Protein AF-A0A7J7E3I7-F1 (afdb_monomer)

Nearest PDB structures (foldseek):
  8rhn-assembly1_B  TM=9.617E-01  e=8.251E-15  Homo sapiens
  6jx6-assembly1_A  TM=5.367E-01  e=4.150E+00  Homo sapiens
  7nsu-assembly1_D  TM=5.119E-01  e=4.150E+00  Escherichia coli
  1few-assembly1_A  TM=3.108E-01  e=1.031E+00  Homo sapiens
  4tx5-assembly1_A  TM=3.651E-01  e=3.534E+00  Homo sapiens

pLDDT: mean 72.62, std 24.1, range [25.98, 95.38]

Radius of gyration: 25.55 Å; Cα contacts (8 Å, |Δi|>4): 97; chains: 1; bounding box: 54×27×80 Å

Foldseek 3Di:
DVVLVLQLVQLPDDDDPDDPLVVVLVVLLNVLSVLLVVLVVQLVVLVVVVVVLLVLLVVLVVVLVVLVPDPLVVPPVSVVPPCCSVVVVVVSVVVLVVSVVVNVVSLVSLVVSLVSLVVSLVVSVVSCVVCVVVCDPVQQCDQDPRGGGVVVSNVVSVVSNVVSVVVSVVVVVVCVVSRDDPVVVPPDPPPPDPPPPDDDPDPPPPDDDDPPDPPPDD

Structure (mmCIF, N/CA/C/O backbone):
data_AF-A0A7J7E3I7-F1
#
_entry.id   AF-A0A7J7E3I7-F1
#
loop_
_atom_site.group_PDB
_atom_site.id
_atom_site.type_symbol
_atom_site.label_atom_id
_atom_site.label_alt_id
_atom_site.label_comp_id
_atom_site.label_asym_id
_atom_site.label_entity_id
_atom_site.label_seq_id
_atom_site.pdbx_PDB_ins_code
_atom_site.Cartn_x
_atom_site.Cartn_y
_atom_site.Cartn_z
_atom_site.occupancy
_atom_site.B_iso_or_equiv
_atom_site.auth_seq_id
_atom_site.auth_comp_id
_atom_site.auth_asym_id
_atom_site.auth_atom_id
_atom_site.pdbx_PDB_model_num
ATOM 1 N N . MET A 1 1 ? 0.326 13.924 11.734 1.00 37.50 1 MET A N 1
ATOM 2 C CA . MET A 1 1 ? 1.233 12.909 12.324 1.00 37.50 1 MET A CA 1
ATOM 3 C C . MET A 1 1 ? 1.495 13.089 13.822 1.00 37.50 1 MET A C 1
ATOM 5 O O . MET A 1 1 ? 1.882 12.116 14.441 1.00 37.50 1 MET A O 1
ATOM 9 N N . LEU A 1 2 ? 1.217 14.247 14.442 1.00 33.34 2 LEU A N 1
ATOM 10 C CA . LEU A 1 2 ? 1.357 14.425 15.903 1.00 33.34 2 LEU A CA 1
ATOM 11 C C . LEU A 1 2 ? 0.272 13.720 16.752 1.00 33.34 2 LEU A C 1
ATOM 13 O O . LEU A 1 2 ? 0.423 13.624 17.963 1.00 33.34 2 LEU A O 1
ATOM 17 N N . LEU A 1 3 ? -0.801 13.211 16.132 1.00 42.06 3 LEU A N 1
ATOM 18 C CA . LEU A 1 3 ? -1.901 12.525 16.829 1.00 42.06 3 LEU A CA 1
ATOM 19 C C . LEU A 1 3 ? -1.636 11.031 17.094 1.00 42.06 3 LEU A C 1
ATOM 21 O O . LEU A 1 3 ? -2.269 10.461 17.972 1.00 42.06 3 LEU A O 1
ATOM 25 N N . PHE A 1 4 ? -0.692 10.405 16.381 1.00 45.19 4 PHE A N 1
ATOM 26 C CA . PHE A 1 4 ? -0.381 8.975 16.540 1.00 45.19 4 PHE A CA 1
ATOM 27 C C . PHE A 1 4 ? 0.417 8.700 17.825 1.00 45.19 4 PHE A C 1
ATOM 29 O O . PHE A 1 4 ? 0.074 7.819 18.608 1.00 45.19 4 PHE A O 1
ATOM 36 N N . SER A 1 5 ? 1.425 9.527 18.111 1.00 41.06 5 SER A N 1
ATOM 37 C CA . SER A 1 5 ? 2.335 9.310 19.245 1.00 41.06 5 SER A CA 1
ATOM 38 C C . SER A 1 5 ? 1.743 9.687 20.610 1.00 41.06 5 SER A C 1
ATOM 40 O O . SER A 1 5 ? 2.244 9.237 21.639 1.00 41.06 5 SER A O 1
ATOM 42 N N . PHE A 1 6 ? 0.678 10.498 20.647 1.00 42.53 6 PHE A N 1
ATOM 43 C CA . PHE A 1 6 ? 0.068 10.950 21.906 1.00 42.53 6 PHE A CA 1
ATOM 44 C C . PHE A 1 6 ? -0.779 9.865 22.587 1.00 42.53 6 PHE A C 1
ATOM 46 O O . PHE A 1 6 ? -0.967 9.889 23.800 1.00 42.53 6 PHE A O 1
ATOM 53 N N . TRP A 1 7 ? -1.257 8.882 21.825 1.00 49.66 7 TRP A N 1
ATOM 54 C CA . TRP A 1 7 ? -2.117 7.819 22.341 1.00 49.66 7 TRP A CA 1
ATOM 55 C C . TRP A 1 7 ? -1.355 6.662 22.983 1.00 49.66 7 TRP A C 1
ATOM 57 O O . TRP A 1 7 ? -1.795 6.096 23.984 1.00 49.66 7 TRP A O 1
ATOM 67 N N . PHE A 1 8 ? -0.185 6.336 22.434 1.00 41.16 8 PHE A N 1
ATOM 68 C CA . PHE A 1 8 ? 0.569 5.144 22.813 1.00 41.16 8 PHE A CA 1
ATOM 69 C C . PHE A 1 8 ? 1.203 5.237 24.205 1.00 41.16 8 PHE A C 1
ATOM 71 O O . PHE A 1 8 ? 1.258 4.252 24.940 1.00 41.16 8 PHE A O 1
ATOM 78 N N . LEU A 1 9 ? 1.662 6.431 24.593 1.00 40.09 9 LEU A N 1
ATOM 79 C CA . LEU A 1 9 ? 2.302 6.645 25.893 1.00 40.09 9 LEU A CA 1
ATOM 80 C C . LEU A 1 9 ? 1.302 6.743 27.053 1.00 40.09 9 LEU A C 1
ATOM 82 O O . LEU A 1 9 ? 1.704 6.588 28.204 1.00 40.09 9 LEU A O 1
ATOM 86 N N . PHE A 1 10 ? 0.014 6.969 26.779 1.00 41.41 10 PHE A N 1
ATOM 87 C CA . PHE A 1 10 ? -0.951 7.312 27.825 1.00 41.41 10 PHE A CA 1
ATOM 88 C C . PHE A 1 10 ? -1.866 6.149 28.252 1.00 41.41 10 PHE A C 1
ATOM 90 O O . PHE A 1 10 ? -2.280 6.077 29.407 1.00 41.41 10 PHE A O 1
ATOM 97 N N . PHE A 1 11 ? -2.113 5.164 27.384 1.00 41.97 11 PHE A N 1
ATOM 98 C CA . PHE A 1 11 ? -3.028 4.043 27.670 1.00 41.97 11 PHE A CA 1
ATOM 99 C C . PHE A 1 11 ? -2.485 2.998 28.681 1.00 41.97 11 PHE A C 1
ATOM 101 O O . PHE A 1 11 ? -3.121 1.979 28.934 1.00 41.97 11 PHE A O 1
ATOM 108 N N . SER A 1 12 ? -1.300 3.218 29.266 1.00 39.66 12 SER A N 1
ATOM 109 C CA . SER A 1 12 ? -0.600 2.250 30.134 1.00 39.66 12 SER A CA 1
ATOM 110 C C . SER A 1 12 ? -0.997 2.318 31.625 1.00 39.66 12 SER A C 1
ATOM 112 O O . SER A 1 12 ? -0.519 1.521 32.428 1.00 39.66 12 SER A O 1
ATOM 114 N N . GLN A 1 13 ? -1.857 3.259 32.036 1.00 42.84 13 GLN A N 1
ATOM 115 C CA . GLN A 1 13 ? -2.137 3.534 33.458 1.00 42.84 13 GLN A CA 1
ATOM 116 C C . GLN A 1 13 ? -3.636 3.700 33.770 1.00 42.84 13 GLN A C 1
ATOM 118 O O . GLN A 1 13 ? -4.055 4.756 34.240 1.00 42.84 13 GLN A O 1
ATOM 123 N N . GLN A 1 14 ? -4.467 2.670 33.568 1.00 47.75 14 GLN A N 1
ATOM 124 C CA . GLN A 1 14 ? -5.793 2.640 34.206 1.00 47.75 14 GLN A CA 1
ATOM 125 C C . GLN A 1 14 ? -6.049 1.335 34.963 1.00 47.75 14 GLN A C 1
ATOM 127 O O . GLN A 1 14 ? -6.038 0.233 34.418 1.00 47.75 14 GLN A O 1
ATOM 132 N N . LYS A 1 15 ? -6.250 1.504 36.274 1.00 41.72 15 LYS A N 1
ATOM 133 C CA . LYS A 1 15 ? -6.592 0.480 37.258 1.00 41.72 15 LYS A CA 1
ATOM 134 C C . LYS A 1 15 ? -8.119 0.395 37.339 1.00 41.72 15 LYS A C 1
ATOM 136 O O . LYS A 1 15 ? -8.782 1.412 37.511 1.00 41.72 15 LYS A O 1
ATOM 141 N N . MET A 1 16 ? -8.632 -0.820 37.162 1.00 40.44 16 MET A N 1
ATOM 142 C CA . MET A 1 16 ? -10.023 -1.133 36.838 1.00 40.44 16 MET A CA 1
ATOM 143 C C . MET A 1 16 ? -11.027 -0.920 37.979 1.00 40.44 16 MET A C 1
ATOM 145 O O . MET A 1 16 ? -10.905 -1.523 39.044 1.00 40.44 16 MET A O 1
ATOM 149 N N . THR A 1 17 ? -12.101 -0.209 37.655 1.00 45.81 17 THR A N 1
ATOM 150 C CA . THR A 1 17 ? -13.481 -0.520 38.063 1.00 45.81 17 THR A CA 1
ATOM 151 C C . THR A 1 17 ? -14.363 -0.298 36.832 1.00 45.81 17 THR A C 1
ATOM 153 O O . THR A 1 17 ? -15.074 0.699 36.753 1.00 45.81 17 THR A O 1
ATOM 156 N N . GLN A 1 18 ? -14.218 -1.145 35.809 1.00 54.94 18 GLN A N 1
ATOM 157 C CA . GLN A 1 18 ? -14.969 -1.035 34.554 1.00 54.94 18 GLN A CA 1
ATOM 158 C C . GLN A 1 18 ? -15.481 -2.414 34.124 1.00 54.94 18 GLN A C 1
ATOM 160 O O . GLN A 1 18 ? -14.792 -3.417 34.323 1.00 54.94 18 GLN A O 1
ATOM 165 N N . ASP A 1 19 ? -16.693 -2.455 33.571 1.00 66.06 19 ASP A N 1
ATOM 166 C CA . ASP A 1 19 ? -17.401 -3.681 33.213 1.00 66.06 19 ASP A CA 1
ATOM 167 C C . ASP A 1 19 ? -16.608 -4.548 32.219 1.00 66.06 19 ASP A C 1
ATOM 169 O O . ASP A 1 19 ? -16.065 -4.078 31.215 1.00 66.06 19 ASP A O 1
ATOM 173 N N . GLN A 1 20 ? -16.574 -5.855 32.489 1.00 78.19 20 GLN A N 1
ATOM 174 C CA . GLN A 1 20 ? -15.851 -6.880 31.723 1.00 78.19 20 GLN A CA 1
ATO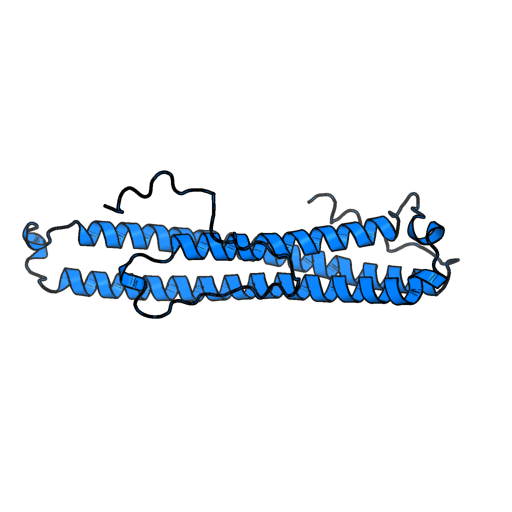M 175 C C . GLN A 1 20 ? -16.074 -6.840 30.184 1.00 78.19 20 GLN A C 1
ATOM 177 O O . GLN A 1 20 ? -15.140 -7.168 29.445 1.00 78.19 20 GLN A O 1
ATOM 182 N N . PRO A 1 21 ? -17.252 -6.438 29.649 1.00 84.00 21 PRO A N 1
ATOM 183 C CA . PRO A 1 21 ? -17.471 -6.266 28.211 1.00 84.00 21 PRO A CA 1
ATOM 184 C C . PRO A 1 21 ? -16.699 -5.094 27.592 1.00 84.00 21 PRO A C 1
ATOM 186 O O . PRO A 1 21 ? -16.143 -5.250 26.505 1.00 84.00 21 PRO A O 1
ATOM 189 N N . LEU A 1 22 ? -16.630 -3.952 28.281 1.00 86.12 22 LEU A N 1
ATOM 190 C CA . LEU A 1 22 ? -15.960 -2.745 27.791 1.00 86.12 22 LEU A CA 1
ATOM 191 C C . LEU A 1 22 ? -14.439 -2.924 27.776 1.00 86.12 22 LEU A C 1
ATOM 193 O O . LEU A 1 22 ? -13.770 -2.532 26.818 1.00 86.12 22 LEU A O 1
ATOM 197 N N . LEU A 1 23 ? -13.908 -3.615 28.789 1.00 87.25 23 LEU A N 1
ATOM 198 C CA . LEU A 1 23 ? -12.490 -3.949 28.874 1.00 87.25 23 LEU A CA 1
ATOM 199 C C . LEU A 1 23 ? -12.007 -4.757 27.661 1.00 87.25 23 LEU A C 1
ATOM 201 O O . LEU A 1 23 ? -10.937 -4.496 27.116 1.00 87.25 23 LEU A O 1
ATOM 205 N N . ALA A 1 24 ? -12.813 -5.716 27.197 1.00 89.88 24 ALA A N 1
ATOM 206 C CA . ALA A 1 24 ? -12.465 -6.542 26.044 1.00 89.88 24 ALA A CA 1
ATOM 207 C C . ALA A 1 24 ? -12.316 -5.711 24.756 1.00 89.88 24 ALA A C 1
ATOM 209 O O . ALA A 1 24 ? -11.417 -5.970 23.952 1.00 89.88 24 ALA A O 1
ATOM 210 N N . VAL A 1 25 ? -13.165 -4.692 24.572 1.00 91.38 25 VAL A N 1
ATOM 211 C CA . VAL A 1 25 ? -13.077 -3.766 23.431 1.00 91.38 25 VAL A CA 1
ATOM 212 C C . VAL A 1 25 ? -11.838 -2.882 23.559 1.00 91.38 25 VAL A C 1
ATOM 214 O O . VAL A 1 25 ? -11.077 -2.755 22.602 1.00 91.38 25 VAL A O 1
ATOM 217 N N . GLN A 1 26 ? -11.578 -2.332 24.746 1.00 90.00 26 GLN A N 1
ATOM 218 C CA . GLN A 1 26 ? -10.383 -1.524 25.011 1.00 90.00 26 GLN A CA 1
ATOM 219 C C . GLN A 1 26 ? -9.086 -2.312 24.784 1.00 90.00 26 GLN A C 1
ATOM 221 O O . GLN A 1 26 ? -8.135 -1.792 24.206 1.00 90.00 26 GLN A O 1
ATOM 226 N N . GLU A 1 27 ? -9.035 -3.584 25.179 1.00 90.94 27 GLU A N 1
ATOM 227 C CA . GLU A 1 27 ? -7.886 -4.448 24.909 1.00 90.94 27 GLU A CA 1
ATOM 228 C C . GLU A 1 27 ? -7.701 -4.735 23.416 1.00 90.94 27 GLU A C 1
ATOM 230 O O . GLU A 1 27 ? -6.562 -4.789 22.940 1.00 90.94 27 GLU A O 1
ATOM 235 N N . ALA A 1 28 ? -8.796 -4.926 22.676 1.00 93.12 28 ALA A N 1
ATOM 236 C CA . ALA A 1 28 ? -8.753 -5.118 21.231 1.00 93.12 28 ALA A CA 1
ATOM 237 C C . ALA A 1 28 ? -8.235 -3.856 20.524 1.00 93.12 28 ALA A C 1
ATOM 239 O O . ALA A 1 28 ? -7.315 -3.942 19.709 1.00 93.12 28 ALA A O 1
ATOM 240 N N . LEU A 1 29 ? -8.747 -2.687 20.913 1.00 91.62 29 LEU A N 1
ATOM 241 C CA . LEU A 1 29 ? -8.285 -1.376 20.458 1.00 91.62 29 LEU A CA 1
ATOM 242 C C . LEU A 1 29 ? -6.792 -1.174 20.749 1.00 91.62 29 LEU A C 1
ATOM 244 O O . LEU A 1 29 ? -6.016 -0.876 19.841 1.00 91.62 29 LEU A O 1
ATOM 248 N N . ARG A 1 30 ? -6.357 -1.455 21.984 1.00 89.56 30 ARG A N 1
ATOM 249 C CA . ARG A 1 30 ? -4.951 -1.353 22.410 1.00 89.56 30 ARG A CA 1
ATOM 250 C C . ARG A 1 30 ? -4.008 -2.218 21.572 1.00 89.56 30 ARG A C 1
ATOM 252 O O . ARG A 1 30 ? -2.851 -1.857 21.387 1.00 89.56 30 ARG A O 1
ATOM 259 N N . LYS A 1 31 ? -4.478 -3.366 21.078 1.00 92.19 31 LYS A N 1
ATOM 260 C CA . LYS A 1 31 ? -3.710 -4.244 20.179 1.00 92.19 31 LYS A CA 1
ATOM 261 C C . LYS A 1 31 ? -3.767 -3.784 18.720 1.00 92.19 31 LYS A C 1
ATOM 263 O O . LYS A 1 31 ? -2.815 -4.015 17.985 1.00 92.19 31 LYS A O 1
ATOM 268 N N . CYS A 1 32 ? -4.863 -3.157 18.298 1.00 92.69 32 CYS A N 1
ATOM 269 C CA . CYS A 1 32 ? -5.081 -2.720 16.920 1.00 92.69 32 CYS A CA 1
ATOM 270 C C . CYS A 1 32 ? -4.262 -1.477 16.556 1.00 92.69 32 CYS A C 1
ATOM 272 O O . CYS A 1 32 ? -3.605 -1.466 15.517 1.00 92.69 32 CYS A O 1
ATOM 274 N N . PHE A 1 33 ? -4.250 -0.451 17.410 1.00 89.94 33 PHE A N 1
ATOM 275 C CA . PHE A 1 33 ? -3.560 0.810 17.117 1.00 89.94 33 PHE A CA 1
ATOM 276 C C . PHE A 1 33 ? -2.064 0.689 16.781 1.00 89.94 33 PHE A C 1
ATOM 278 O O . PHE A 1 33 ? -1.666 1.274 15.774 1.00 89.94 33 PHE A O 1
ATOM 285 N N . PRO A 1 34 ? -1.248 -0.096 17.515 1.00 90.19 34 PRO A N 1
ATOM 286 C CA . PRO A 1 34 ? 0.150 -0.320 17.139 1.00 90.19 34 PRO A CA 1
ATOM 287 C C . PRO A 1 34 ? 0.313 -0.882 15.731 1.00 90.19 34 PRO A C 1
ATOM 289 O O . PRO A 1 34 ? 1.192 -0.459 14.987 1.00 90.19 34 PRO A O 1
ATOM 292 N N . VAL A 1 35 ? -0.555 -1.825 15.357 1.00 92.69 35 VAL A N 1
ATOM 293 C CA . VAL A 1 35 ? -0.506 -2.454 14.037 1.00 92.69 35 VAL A CA 1
ATOM 294 C C . VAL A 1 35 ? -0.843 -1.430 12.962 1.00 92.69 35 VAL A C 1
ATOM 296 O O . VAL A 1 35 ? -0.128 -1.335 11.971 1.00 92.69 35 VAL A O 1
ATOM 299 N N . VAL A 1 36 ? -1.888 -0.623 13.162 1.00 90.56 36 VAL A N 1
ATOM 300 C CA . VAL A 1 36 ? -2.270 0.442 12.219 1.00 90.56 36 VAL A CA 1
ATOM 301 C C . VAL A 1 36 ? -1.153 1.479 12.057 1.00 90.56 36 VAL A C 1
ATOM 303 O O . VAL A 1 36 ? -0.894 1.925 10.940 1.00 90.56 36 VAL A O 1
ATOM 306 N N . GLU A 1 37 ? -0.468 1.844 13.142 1.00 88.94 37 GLU A N 1
ATOM 307 C CA . GLU A 1 37 ? 0.675 2.764 13.108 1.00 88.94 37 GLU A CA 1
ATOM 308 C C . GLU A 1 37 ? 1.855 2.188 12.314 1.00 88.94 37 GLU A C 1
ATOM 310 O O . GLU A 1 37 ? 2.393 2.856 11.428 1.00 88.94 37 GLU A O 1
ATOM 315 N N . GLU A 1 38 ? 2.216 0.930 12.569 1.00 94.06 38 GLU A N 1
ATOM 316 C CA . GLU A 1 38 ? 3.257 0.227 11.816 1.00 94.06 38 GLU A CA 1
ATOM 317 C C . GLU A 1 38 ? 2.903 0.135 10.323 1.00 94.06 38 GLU A C 1
ATOM 319 O O . GLU A 1 38 ? 3.721 0.461 9.457 1.00 94.06 38 GLU A O 1
ATOM 324 N N . GLN A 1 39 ? 1.658 -0.240 10.017 1.00 93.19 39 GLN A N 1
ATOM 325 C CA . GLN A 1 39 ? 1.155 -0.329 8.650 1.00 93.19 39 GLN A CA 1
ATOM 326 C C . GLN A 1 39 ? 1.184 1.028 7.934 1.00 93.19 39 GLN A C 1
ATOM 328 O O . GLN A 1 39 ? 1.554 1.088 6.763 1.00 93.19 39 GLN A O 1
ATOM 333 N N . GLN A 1 40 ? 0.888 2.127 8.631 1.00 90.38 40 GLN A N 1
ATOM 334 C CA . GLN A 1 40 ? 1.003 3.473 8.065 1.00 90.38 40 GLN A CA 1
ATOM 335 C C . GLN A 1 40 ? 2.458 3.838 7.741 1.00 90.38 40 GLN A C 1
ATOM 337 O O . GLN A 1 40 ? 2.731 4.458 6.709 1.00 90.38 40 GLN A O 1
ATOM 342 N N . GLY A 1 41 ? 3.408 3.435 8.588 1.00 90.56 41 GLY A N 1
ATOM 343 C CA . GLY A 1 41 ? 4.835 3.587 8.306 1.00 90.56 41 GLY A CA 1
ATOM 344 C C . GLY A 1 41 ? 5.249 2.855 7.027 1.00 90.56 41 GLY A C 1
ATOM 345 O O . GLY A 1 41 ? 5.896 3.449 6.158 1.00 90.56 41 GLY A O 1
ATOM 346 N N . LEU A 1 42 ? 4.815 1.598 6.885 1.00 94.44 42 LEU A N 1
ATOM 347 C CA . LEU A 1 42 ? 5.073 0.768 5.706 1.00 94.44 42 LEU A CA 1
ATOM 348 C C . LEU A 1 42 ? 4.400 1.318 4.441 1.00 94.44 42 LEU A C 1
ATOM 350 O O . LEU A 1 42 ? 5.004 1.323 3.369 1.00 94.44 42 LEU A O 1
ATOM 354 N N . TRP A 1 43 ? 3.169 1.818 4.554 1.00 92.25 43 TRP A N 1
ATOM 355 C CA . TRP A 1 43 ? 2.460 2.466 3.452 1.00 92.25 43 TRP A CA 1
ATOM 356 C C . TRP A 1 43 ? 3.253 3.657 2.914 1.00 92.25 43 TRP A C 1
ATOM 358 O O . TRP A 1 43 ? 3.543 3.744 1.720 1.00 92.25 43 TRP A O 1
ATOM 368 N N . GLN A 1 44 ? 3.675 4.557 3.805 1.00 90.31 44 GLN A N 1
ATOM 369 C CA . GLN A 1 44 ? 4.410 5.757 3.417 1.00 90.31 44 GLN A CA 1
ATOM 370 C C . GLN A 1 44 ? 5.789 5.450 2.832 1.00 90.31 44 GLN A C 1
ATOM 372 O O . GLN A 1 44 ? 6.196 6.112 1.877 1.00 90.31 44 GLN A O 1
ATOM 377 N N . SER A 1 45 ? 6.530 4.488 3.393 1.00 94.50 45 SER A N 1
ATOM 378 C CA . SER A 1 45 ? 7.816 4.084 2.815 1.00 94.50 45 SER A CA 1
ATOM 379 C C . SER A 1 45 ? 7.629 3.471 1.432 1.00 94.50 45 SER A C 1
ATOM 381 O O . SER A 1 45 ? 8.305 3.886 0.497 1.00 94.50 45 SER A O 1
ATOM 383 N N . THR A 1 46 ? 6.643 2.589 1.270 1.00 92.81 46 THR A N 1
ATOM 384 C CA . THR A 1 46 ? 6.346 1.943 -0.014 1.00 92.81 46 THR A CA 1
ATOM 385 C C . THR A 1 46 ? 5.935 2.963 -1.079 1.00 92.81 46 THR A C 1
ATOM 387 O O . THR A 1 46 ? 6.396 2.882 -2.217 1.00 92.81 46 THR A O 1
ATOM 390 N N . LEU A 1 47 ? 5.130 3.973 -0.723 1.00 88.69 47 LEU A N 1
ATOM 391 C CA . LEU A 1 47 ? 4.793 5.070 -1.637 1.00 88.69 47 LEU A CA 1
ATOM 392 C C . LEU A 1 47 ? 6.022 5.889 -2.050 1.00 88.69 47 LEU A C 1
ATOM 394 O O . LEU A 1 47 ? 6.150 6.240 -3.224 1.00 88.69 47 LEU A O 1
ATOM 398 N N . ARG A 1 48 ? 6.944 6.176 -1.121 1.00 90.06 48 ARG A N 1
ATOM 399 C CA . ARG A 1 48 ? 8.215 6.842 -1.459 1.00 90.06 48 ARG A CA 1
ATOM 400 C C . ARG A 1 48 ? 9.051 5.994 -2.413 1.00 90.06 48 ARG A C 1
ATOM 402 O O . ARG A 1 48 ? 9.584 6.534 -3.376 1.00 90.06 48 ARG A O 1
ATOM 409 N N . ASP A 1 49 ? 9.093 4.683 -2.205 1.00 91.00 49 ASP A N 1
ATOM 410 C CA . ASP A 1 49 ? 9.830 3.755 -3.068 1.00 91.00 49 ASP A CA 1
ATOM 411 C C . ASP A 1 49 ? 9.221 3.640 -4.477 1.00 91.00 49 ASP A C 1
ATOM 413 O O . ASP A 1 49 ? 9.930 3.313 -5.430 1.00 91.00 49 ASP A O 1
ATOM 417 N N . CYS A 1 50 ? 7.931 3.954 -4.650 1.00 87.31 50 CYS A N 1
ATOM 418 C CA . CYS A 1 50 ? 7.292 4.018 -5.968 1.00 87.31 50 CYS A CA 1
ATOM 419 C C . CYS A 1 50 ? 7.745 5.236 -6.790 1.00 87.31 50 CYS A C 1
ATOM 421 O O . CYS A 1 50 ? 7.828 5.148 -8.014 1.00 87.31 50 CYS A O 1
ATOM 423 N N . GLN A 1 51 ? 8.058 6.369 -6.151 1.00 85.38 51 GLN A N 1
ATOM 424 C CA . GLN A 1 51 ? 8.425 7.615 -6.841 1.00 85.38 51 GLN A CA 1
ATOM 425 C C . GLN A 1 51 ? 9.599 7.465 -7.831 1.00 85.38 51 GLN A C 1
ATOM 427 O O . GLN A 1 51 ? 9.438 7.860 -8.989 1.00 85.38 51 GLN A O 1
ATOM 432 N N . PRO A 1 52 ? 10.759 6.883 -7.458 1.00 89.31 52 PRO A N 1
ATOM 433 C CA . PRO A 1 52 ? 11.863 6.704 -8.401 1.00 89.31 52 PRO A CA 1
ATOM 434 C C . PRO A 1 52 ? 11.530 5.720 -9.532 1.00 89.31 52 PRO A C 1
ATOM 436 O O . PRO A 1 52 ? 12.027 5.885 -10.645 1.00 89.31 52 PRO A O 1
ATOM 439 N N . LEU A 1 53 ? 10.670 4.724 -9.286 1.00 86.31 53 LEU A N 1
ATOM 440 C CA . LEU A 1 53 ? 10.224 3.781 -10.319 1.00 86.31 53 LEU A CA 1
ATOM 441 C C . LEU A 1 53 ? 9.350 4.488 -11.362 1.00 86.31 53 LEU A C 1
ATOM 443 O O . LEU A 1 53 ? 9.585 4.346 -12.560 1.00 86.31 53 LEU A O 1
ATOM 447 N N . LEU A 1 54 ? 8.405 5.318 -10.912 1.00 83.50 54 LEU A N 1
ATOM 448 C CA . LEU A 1 54 ? 7.567 6.136 -11.791 1.00 83.50 54 LEU A CA 1
ATOM 449 C C . LEU A 1 54 ? 8.401 7.130 -12.611 1.00 83.50 54 LEU A C 1
ATOM 451 O O . LEU A 1 54 ? 8.184 7.266 -13.813 1.00 83.50 54 LEU A O 1
ATOM 455 N N . ALA A 1 55 ? 9.401 7.767 -11.996 1.00 83.81 55 ALA A N 1
ATOM 456 C CA . ALA A 1 55 ? 10.331 8.643 -12.707 1.00 83.81 55 ALA A CA 1
ATOM 457 C C . ALA A 1 55 ? 11.134 7.879 -13.777 1.00 83.81 55 ALA A C 1
ATOM 459 O O . ALA A 1 55 ? 11.295 8.363 -14.898 1.00 83.81 55 ALA A O 1
ATOM 460 N N . SER A 1 56 ? 11.587 6.659 -13.464 1.00 86.00 56 SER A N 1
ATOM 461 C CA . SER A 1 56 ? 12.277 5.796 -14.427 1.00 86.00 56 SER A CA 1
ATOM 462 C C . SER A 1 56 ? 11.380 5.412 -15.607 1.00 86.00 56 SER A C 1
ATOM 464 O O . SER A 1 56 ? 11.847 5.438 -16.745 1.00 86.00 56 SER A O 1
ATOM 466 N N . LEU A 1 57 ? 10.108 5.073 -15.362 1.00 84.81 57 LEU A N 1
ATOM 467 C CA . LEU A 1 57 ? 9.140 4.771 -16.424 1.00 84.81 57 LEU A CA 1
ATOM 468 C C . LEU A 1 57 ? 8.863 5.993 -17.304 1.00 84.81 57 LEU A C 1
ATOM 470 O O . LEU A 1 57 ? 8.883 5.864 -18.526 1.00 84.81 57 LEU A O 1
ATOM 474 N N . SER A 1 58 ? 8.680 7.176 -16.707 1.00 82.25 58 SER A N 1
ATOM 475 C CA . SER A 1 58 ? 8.499 8.431 -17.452 1.00 82.25 58 SER A CA 1
ATOM 476 C C . SER A 1 58 ? 9.685 8.702 -18.377 1.00 82.25 58 SER A C 1
ATOM 478 O O . SER A 1 58 ? 9.509 8.916 -19.574 1.00 82.25 58 SER A O 1
ATOM 480 N N . ASN A 1 59 ? 10.909 8.603 -17.852 1.00 86.00 59 ASN A N 1
ATOM 481 C CA . ASN A 1 59 ? 12.119 8.787 -18.647 1.00 86.00 59 ASN A CA 1
ATOM 482 C C . ASN A 1 59 ? 12.246 7.729 -19.764 1.00 86.00 59 ASN A C 1
ATOM 484 O O . ASN A 1 59 ? 12.629 8.059 -20.883 1.00 86.00 59 ASN A O 1
ATOM 488 N N . LEU A 1 60 ? 11.910 6.460 -19.507 1.00 84.94 60 LEU A N 1
ATOM 489 C CA . LEU A 1 60 ? 11.916 5.423 -20.549 1.00 84.94 60 LEU A CA 1
ATOM 490 C C . LEU A 1 60 ? 10.884 5.703 -21.650 1.00 84.94 60 LEU A C 1
ATOM 492 O O . LEU A 1 60 ? 11.187 5.502 -22.826 1.00 84.94 60 LEU A O 1
ATOM 496 N N . ALA A 1 61 ? 9.696 6.191 -21.289 1.00 81.25 61 ALA A N 1
ATOM 497 C CA . ALA A 1 61 ? 8.667 6.582 -22.247 1.00 81.25 61 ALA A CA 1
ATOM 498 C C . ALA A 1 61 ? 9.139 7.743 -23.139 1.00 81.25 61 ALA A C 1
ATOM 500 O O . ALA A 1 61 ? 9.006 7.668 -24.361 1.00 81.25 61 ALA A O 1
ATOM 501 N N . GLU A 1 62 ? 9.772 8.765 -22.555 1.00 83.62 62 GLU A N 1
ATOM 502 C CA . GLU A 1 62 ? 10.385 9.872 -23.301 1.00 83.62 62 GLU A CA 1
ATOM 503 C C . GLU A 1 62 ? 11.480 9.379 -24.257 1.00 83.62 62 GLU A C 1
ATOM 505 O O . GLU A 1 62 ? 11.524 9.777 -25.422 1.00 83.62 62 GLU A O 1
ATOM 510 N N . GLN A 1 63 ? 12.341 8.463 -23.802 1.00 86.12 63 GLN A N 1
ATOM 511 C CA . GLN A 1 63 ? 13.396 7.888 -24.637 1.00 86.12 63 GLN A CA 1
ATOM 512 C C . GLN A 1 63 ? 12.845 7.045 -25.794 1.00 86.12 63 GLN A C 1
ATOM 514 O O . GLN A 1 63 ? 13.389 7.102 -26.899 1.00 86.12 63 GLN A O 1
ATOM 519 N N . LEU A 1 64 ? 11.785 6.265 -25.559 1.00 85.31 64 LEU A N 1
ATOM 520 C CA . LEU A 1 64 ? 11.098 5.501 -26.602 1.00 85.31 64 LEU A CA 1
ATOM 521 C C . LEU A 1 64 ? 10.491 6.442 -27.645 1.00 85.31 64 LEU A C 1
ATOM 523 O O . LEU A 1 64 ? 10.708 6.248 -28.840 1.00 85.31 64 LEU A O 1
ATOM 527 N N . GLN A 1 65 ? 9.806 7.496 -27.203 1.00 82.81 65 GLN A N 1
ATOM 528 C CA . GLN A 1 65 ? 9.221 8.495 -28.094 1.00 82.81 65 GLN A CA 1
ATOM 529 C C . GLN A 1 65 ? 10.294 9.232 -28.911 1.00 82.81 65 GLN A C 1
ATOM 531 O O . GLN A 1 65 ? 10.155 9.399 -30.124 1.00 82.81 65 GLN A O 1
ATOM 536 N N . ALA A 1 66 ? 11.399 9.634 -28.279 1.00 85.56 66 ALA A N 1
ATOM 537 C CA . ALA A 1 66 ? 12.520 10.275 -28.961 1.00 85.56 66 ALA A CA 1
ATOM 538 C C . ALA A 1 66 ? 13.158 9.351 -30.014 1.00 85.56 66 ALA A C 1
ATOM 540 O O . ALA A 1 66 ? 13.460 9.791 -31.125 1.00 85.56 66 ALA A O 1
ATOM 541 N N . ALA A 1 67 ? 13.322 8.063 -29.695 1.00 84.88 67 ALA A N 1
ATOM 542 C CA . ALA A 1 67 ? 13.834 7.068 -30.631 1.00 84.88 67 ALA A CA 1
ATOM 543 C C . ALA A 1 67 ? 12.855 6.787 -31.786 1.00 84.88 67 ALA A C 1
ATOM 545 O O . ALA A 1 67 ? 13.285 6.532 -32.908 1.00 84.88 67 ALA A O 1
ATOM 546 N N . GLU A 1 68 ? 11.544 6.844 -31.558 1.00 83.62 68 GLU A N 1
ATOM 547 C CA . GLU A 1 68 ? 10.553 6.694 -32.630 1.00 83.62 68 GLU A CA 1
ATOM 548 C C . GLU A 1 68 ? 10.566 7.879 -33.602 1.00 83.62 68 GLU A C 1
ATOM 550 O O . GLU A 1 68 ? 10.522 7.663 -34.816 1.00 83.62 68 GLU A O 1
ATOM 555 N N . ASN A 1 69 ? 10.715 9.098 -33.079 1.00 85.56 69 ASN A N 1
ATOM 556 C CA . ASN A 1 69 ? 10.757 10.335 -33.862 1.00 85.56 69 ASN A CA 1
ATOM 557 C C . ASN A 1 69 ? 12.067 10.523 -34.649 1.00 85.56 69 ASN A C 1
ATOM 559 O O . ASN A 1 69 ? 12.111 11.301 -35.604 1.00 85.56 69 ASN A O 1
ATOM 563 N N . LEU A 1 70 ? 13.141 9.823 -34.273 1.00 87.44 70 LEU A N 1
ATOM 564 C CA . LEU A 1 70 ? 14.426 9.910 -34.958 1.00 87.44 70 LEU A CA 1
ATOM 565 C C . LEU A 1 70 ? 14.431 9.094 -36.260 1.00 87.44 70 LEU A C 1
ATOM 567 O O . LEU A 1 70 ? 14.215 7.877 -36.280 1.00 87.44 70 LEU A O 1
ATOM 571 N N . ARG A 1 71 ? 14.798 9.753 -37.361 1.00 85.88 71 ARG A N 1
ATOM 572 C CA . ARG A 1 71 ? 15.138 9.094 -38.627 1.00 85.88 71 ARG A CA 1
ATOM 573 C C . ARG A 1 71 ? 16.611 8.691 -38.585 1.00 85.88 71 ARG A C 1
ATOM 575 O O . ARG A 1 71 ? 17.488 9.461 -38.954 1.00 85.88 71 ARG A O 1
ATOM 582 N N . PHE A 1 72 ? 16.891 7.485 -38.091 1.00 84.88 72 PHE A N 1
ATOM 583 C CA . PHE A 1 72 ? 18.264 6.977 -37.905 1.00 84.88 72 PHE A CA 1
ATOM 584 C C . PHE A 1 72 ? 19.106 6.998 -39.195 1.00 84.88 72 PHE A C 1
ATOM 586 O O . PHE A 1 72 ? 20.320 7.165 -39.134 1.00 84.88 72 PHE A O 1
ATOM 593 N N . GLU A 1 73 ? 18.461 6.875 -40.356 1.00 83.38 73 GLU A N 1
ATOM 594 C CA . GLU A 1 73 ? 19.075 6.939 -41.691 1.00 83.38 73 GLU A CA 1
ATOM 595 C C . GLU A 1 73 ? 19.680 8.321 -42.007 1.00 83.38 73 GLU A C 1
ATOM 597 O O . GLU A 1 73 ? 20.707 8.427 -42.695 1.00 83.38 73 GLU A O 1
ATOM 602 N N . ASP A 1 74 ? 19.081 9.375 -41.447 1.00 87.56 74 ASP A N 1
ATOM 603 C CA . ASP A 1 74 ? 19.481 10.768 -41.645 1.00 87.56 74 ASP A CA 1
ATOM 604 C C . ASP A 1 74 ? 20.717 11.136 -40.798 1.00 87.56 74 ASP A C 1
ATOM 606 O O . ASP A 1 74 ? 21.324 12.182 -41.017 1.00 87.56 74 ASP A O 1
ATOM 610 N N . VAL A 1 75 ? 21.152 10.260 -39.879 1.00 88.31 75 VAL A N 1
ATOM 611 C CA . VAL A 1 75 ? 22.325 10.471 -39.015 1.00 88.31 75 VAL A CA 1
ATOM 612 C C . VAL A 1 75 ? 23.524 9.660 -39.535 1.00 88.31 75 VAL A C 1
ATOM 614 O O . VAL A 1 75 ? 23.568 8.441 -39.349 1.00 88.31 75 VAL A O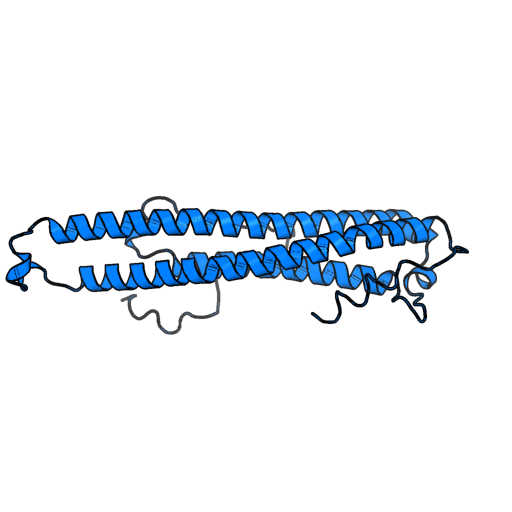 1
ATOM 617 N N . PRO A 1 76 ? 24.546 10.294 -40.151 1.00 87.81 76 PRO A N 1
ATOM 618 C CA . PRO A 1 76 ? 25.632 9.581 -40.833 1.00 87.81 76 PRO A CA 1
ATOM 619 C C . PRO A 1 76 ? 26.413 8.603 -39.946 1.00 87.81 76 PRO A C 1
ATOM 621 O O . PRO A 1 76 ? 26.778 7.523 -40.402 1.00 87.81 76 PRO A O 1
ATOM 624 N N . SER A 1 77 ? 26.634 8.948 -38.675 1.00 88.12 77 SER A N 1
ATOM 625 C CA . SER A 1 77 ? 27.353 8.106 -37.710 1.00 88.12 77 SER A CA 1
ATOM 626 C C . SER A 1 77 ? 26.582 6.850 -37.289 1.00 88.12 77 SER A C 1
ATOM 628 O O . SER A 1 77 ? 27.198 5.881 -36.853 1.00 88.12 77 SER A O 1
ATOM 630 N N . LEU A 1 78 ? 25.252 6.835 -37.431 1.00 87.75 78 LEU A N 1
ATOM 631 C CA . LEU A 1 78 ? 24.406 5.707 -37.031 1.00 87.75 78 LEU A CA 1
ATOM 632 C C . LEU A 1 78 ? 24.163 4.707 -38.168 1.00 87.75 78 LEU A C 1
ATOM 634 O O . LEU A 1 78 ? 23.759 3.579 -37.900 1.00 87.75 78 LEU A O 1
ATOM 638 N N . ARG A 1 79 ? 24.474 5.062 -39.424 1.00 85.94 79 ARG A N 1
ATOM 639 C CA . ARG A 1 79 ? 24.291 4.179 -40.595 1.00 85.94 79 ARG A CA 1
ATOM 640 C C . ARG A 1 79 ? 25.095 2.881 -40.526 1.00 85.94 79 ARG A C 1
ATOM 642 O O . ARG A 1 79 ? 24.686 1.887 -41.113 1.00 85.94 79 ARG A O 1
ATOM 649 N N . ALA A 1 80 ? 26.211 2.875 -39.796 1.00 89.50 80 ALA A N 1
ATOM 650 C CA . ALA A 1 80 ? 26.997 1.666 -39.544 1.00 89.50 80 ALA A CA 1
ATOM 651 C C . ALA A 1 80 ? 26.254 0.627 -38.673 1.00 89.50 80 ALA A C 1
ATOM 653 O O . ALA A 1 80 ? 26.712 -0.506 -38.549 1.00 89.50 80 ALA A O 1
ATOM 654 N N . PHE A 1 81 ? 25.110 0.998 -38.084 1.00 89.12 81 PHE A N 1
ATOM 655 C CA . PHE A 1 81 ? 24.326 0.178 -37.163 1.00 89.12 81 PHE A CA 1
ATOM 656 C C . PHE A 1 81 ? 22.858 0.078 -37.626 1.00 89.12 81 PHE A C 1
ATOM 658 O O . PHE A 1 81 ? 21.967 0.666 -37.006 1.00 89.12 81 PHE A O 1
ATOM 665 N N . PRO A 1 82 ? 22.570 -0.662 -38.712 1.00 83.94 82 PRO A N 1
ATOM 666 C CA . PRO A 1 82 ? 21.227 -0.735 -39.301 1.00 83.94 82 PRO A CA 1
ATOM 667 C C . PRO A 1 82 ? 20.181 -1.367 -38.365 1.00 83.94 82 PRO A C 1
ATOM 669 O O . PRO A 1 82 ? 18.989 -1.108 -38.494 1.00 83.94 82 PRO A O 1
ATOM 672 N N . ASP A 1 83 ? 20.618 -2.166 -37.391 1.00 90.12 83 ASP A N 1
ATOM 673 C CA . ASP A 1 83 ? 19.779 -2.831 -36.392 1.00 90.12 83 ASP A CA 1
ATOM 674 C C . ASP A 1 83 ? 19.627 -2.032 -35.083 1.00 90.12 83 ASP A C 1
ATOM 676 O O . ASP A 1 83 ? 18.954 -2.487 -34.151 1.00 90.12 83 ASP A O 1
ATOM 680 N N . LEU A 1 84 ? 20.239 -0.843 -34.987 1.00 90.44 84 LEU A N 1
ATOM 681 C CA . LEU A 1 84 ? 20.298 -0.059 -33.752 1.00 90.44 84 LEU A CA 1
ATOM 682 C C . LEU A 1 84 ? 18.913 0.312 -33.234 1.00 90.44 84 LEU A C 1
ATOM 684 O O . LEU A 1 84 ? 18.664 0.160 -32.041 1.00 90.44 84 LEU A O 1
ATOM 688 N N . LYS A 1 85 ? 18.012 0.763 -34.114 1.00 88.25 85 LYS A N 1
ATOM 689 C CA . LYS A 1 85 ? 16.652 1.169 -33.732 1.00 88.25 85 LYS A CA 1
ATOM 690 C C . LYS A 1 85 ? 15.906 0.024 -33.050 1.00 88.25 85 LYS A C 1
ATOM 692 O O . LYS A 1 85 ? 15.374 0.192 -31.956 1.00 88.25 85 LYS A O 1
ATOM 697 N N . GLU A 1 86 ? 15.932 -1.158 -33.659 1.00 89.62 86 GLU A N 1
ATOM 698 C CA . GLU A 1 86 ? 15.248 -2.337 -33.127 1.00 89.62 86 GLU A CA 1
ATOM 699 C C . GLU A 1 86 ? 15.920 -2.865 -31.851 1.00 89.62 86 GLU A C 1
ATOM 701 O O . GLU A 1 86 ? 15.255 -3.255 -30.892 1.00 89.62 86 GLU A O 1
ATOM 706 N N . ARG A 1 87 ? 17.255 -2.851 -31.783 1.00 92.69 87 ARG A N 1
ATOM 707 C CA . ARG A 1 87 ? 17.985 -3.244 -30.566 1.00 92.69 87 ARG A CA 1
ATOM 708 C C . ARG A 1 87 ? 17.748 -2.285 -29.408 1.00 92.69 87 ARG A C 1
ATOM 710 O O . ARG A 1 87 ? 17.607 -2.745 -28.277 1.00 92.69 87 ARG A O 1
ATOM 717 N N . LEU A 1 88 ? 17.708 -0.983 -29.678 1.00 91.44 88 LEU A N 1
ATOM 718 C CA . LEU A 1 88 ? 17.413 0.041 -28.683 1.00 91.44 88 LEU A CA 1
ATOM 719 C C . LEU A 1 88 ? 15.989 -0.132 -28.157 1.00 91.44 88 LEU A C 1
ATOM 721 O O . LEU A 1 88 ? 15.817 -0.230 -26.945 1.00 91.44 88 LEU A O 1
ATOM 725 N N . ARG A 1 89 ? 15.010 -0.294 -29.057 1.00 87.94 89 ARG A N 1
ATOM 726 C CA . ARG A 1 89 ? 13.616 -0.575 -28.698 1.00 87.94 89 ARG A CA 1
ATOM 727 C C . ARG A 1 89 ? 13.518 -1.796 -27.788 1.00 87.94 89 ARG A C 1
ATOM 729 O O . ARG A 1 89 ? 12.991 -1.687 -26.689 1.00 87.94 89 ARG A O 1
ATOM 736 N N . ARG A 1 90 ? 14.089 -2.941 -28.184 1.00 90.19 90 ARG A N 1
ATOM 737 C CA . ARG A 1 90 ? 14.071 -4.163 -27.357 1.00 90.19 90 ARG A CA 1
ATOM 738 C C . ARG A 1 90 ? 14.703 -3.962 -25.980 1.00 90.19 90 ARG A C 1
ATOM 740 O O . ARG A 1 90 ? 14.158 -4.442 -24.993 1.00 90.19 90 ARG A O 1
ATOM 747 N N . LYS A 1 91 ? 15.825 -3.240 -25.896 1.00 92.88 91 LYS A N 1
ATOM 748 C CA . LYS A 1 91 ? 16.473 -2.932 -24.611 1.00 92.88 91 LYS A CA 1
ATOM 749 C C . LYS A 1 91 ? 15.619 -2.026 -23.725 1.00 92.88 91 LYS A C 1
ATOM 751 O O . LYS A 1 91 ? 15.549 -2.266 -22.526 1.00 92.88 91 LYS A O 1
ATOM 756 N N . GLN A 1 92 ? 14.991 -1.005 -24.301 1.00 87.94 92 GLN A N 1
ATOM 757 C CA . GLN A 1 92 ? 14.120 -0.082 -23.573 1.00 87.94 92 GLN A CA 1
ATOM 758 C C . GLN A 1 92 ? 12.854 -0.779 -23.070 1.00 87.94 92 GLN A C 1
ATOM 760 O O . GLN A 1 92 ? 12.477 -0.563 -21.924 1.00 87.94 92 GLN A O 1
ATOM 765 N N . LEU A 1 93 ? 12.253 -1.657 -23.882 1.00 85.94 93 LEU A N 1
ATOM 766 C CA . LEU A 1 93 ? 11.122 -2.490 -23.463 1.00 85.94 93 LEU A CA 1
ATOM 767 C C . LEU A 1 93 ? 11.511 -3.409 -22.300 1.00 85.94 93 LEU A C 1
ATOM 769 O O . LEU A 1 93 ? 10.869 -3.361 -21.262 1.00 85.94 93 LEU A O 1
ATOM 773 N N . ALA A 1 94 ? 12.622 -4.142 -22.412 1.00 88.38 94 ALA A N 1
ATOM 774 C CA . ALA A 1 94 ? 13.080 -5.029 -21.339 1.00 88.38 94 ALA A CA 1
ATOM 775 C C . ALA A 1 94 ? 13.423 -4.280 -20.032 1.00 88.38 94 ALA A C 1
ATOM 777 O O . ALA A 1 94 ? 13.168 -4.771 -18.930 1.00 88.38 94 ALA A O 1
ATOM 778 N N . ALA A 1 95 ? 14.004 -3.078 -20.135 1.00 89.06 95 ALA A N 1
ATOM 779 C CA . ALA A 1 95 ? 14.230 -2.211 -18.978 1.00 89.06 95 ALA A CA 1
ATOM 780 C C . ALA A 1 95 ? 12.903 -1.742 -18.362 1.00 89.06 95 ALA A C 1
ATOM 782 O O . ALA A 1 95 ? 12.770 -1.695 -17.142 1.00 89.06 95 ALA A O 1
ATOM 783 N N . GLY A 1 96 ? 11.929 -1.436 -19.215 1.00 85.44 96 GLY A N 1
ATOM 784 C CA . GLY A 1 96 ? 10.553 -1.138 -18.860 1.00 85.44 96 GLY A CA 1
ATOM 785 C C . GLY A 1 96 ? 9.878 -2.240 -18.054 1.00 85.44 96 GLY A C 1
ATOM 786 O O . GLY A 1 96 ? 9.438 -1.981 -16.936 1.00 85.44 96 GLY A O 1
ATOM 787 N N . ASP A 1 97 ? 9.886 -3.464 -18.584 1.00 83.56 97 ASP A N 1
ATOM 788 C CA . ASP A 1 97 ? 9.353 -4.667 -17.931 1.00 83.56 97 ASP A CA 1
ATOM 789 C C . ASP A 1 97 ? 9.954 -4.835 -16.528 1.00 83.56 97 ASP A C 1
ATOM 791 O O . ASP A 1 97 ? 9.236 -4.944 -15.540 1.00 83.56 97 ASP A O 1
ATOM 795 N N . THR A 1 98 ? 11.278 -4.691 -16.407 1.00 89.69 98 THR A N 1
ATOM 796 C CA . THR A 1 98 ? 11.978 -4.792 -15.114 1.00 89.69 98 THR A CA 1
ATOM 797 C C . THR A 1 98 ? 11.511 -3.745 -14.093 1.00 89.69 98 THR A C 1
ATOM 799 O O . THR A 1 98 ? 11.483 -4.006 -12.887 1.00 89.69 98 THR A O 1
ATOM 802 N N . VAL A 1 99 ? 11.212 -2.518 -14.534 1.00 86.44 99 VAL A N 1
ATOM 803 C CA . VAL A 1 99 ? 10.719 -1.458 -13.638 1.00 86.44 99 VAL A CA 1
ATOM 804 C C . VAL A 1 99 ? 9.2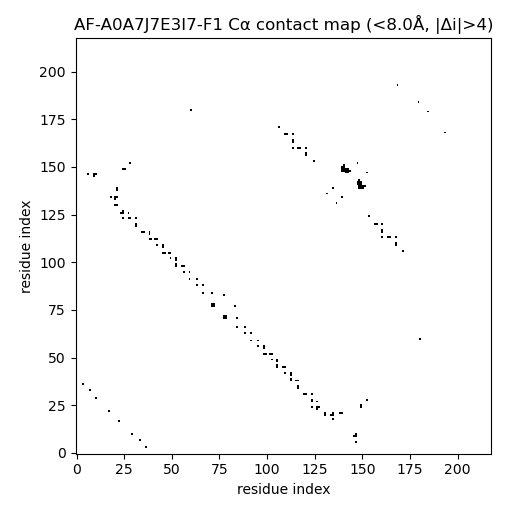57 -1.702 -13.270 1.00 86.44 99 VAL A C 1
ATOM 806 O O . VAL A 1 99 ? 8.891 -1.478 -12.116 1.00 86.44 99 VAL A O 1
ATOM 809 N N . MET A 1 100 ? 8.444 -2.195 -14.208 1.00 81.62 100 MET A N 1
ATOM 810 C CA . MET A 1 100 ? 7.057 -2.581 -13.945 1.00 81.62 100 MET A CA 1
ATOM 811 C C . MET A 1 100 ? 6.952 -3.735 -12.949 1.00 81.62 100 MET A C 1
ATOM 813 O O . MET A 1 100 ? 6.137 -3.640 -12.037 1.00 81.62 100 MET A O 1
ATOM 817 N N . ASP A 1 101 ? 7.801 -4.761 -13.048 1.00 85.19 101 ASP A N 1
ATOM 818 C CA . ASP A 1 101 ? 7.825 -5.878 -12.093 1.00 85.19 101 ASP A CA 1
ATOM 819 C C . ASP A 1 101 ? 8.040 -5.369 -10.661 1.00 85.19 101 ASP A C 1
ATOM 821 O O . ASP A 1 101 ? 7.255 -5.642 -9.751 1.00 85.19 101 ASP A O 1
ATOM 825 N N . LYS A 1 102 ? 9.055 -4.513 -10.476 1.00 88.44 102 LYS A N 1
ATOM 826 C CA . LYS A 1 102 ? 9.342 -3.872 -9.182 1.00 88.44 102 LYS A CA 1
ATOM 827 C C . LYS A 1 102 ? 8.179 -3.018 -8.696 1.00 88.44 102 LYS A C 1
ATOM 829 O O . LYS A 1 102 ? 7.919 -2.954 -7.498 1.00 88.44 102 LYS A O 1
ATOM 834 N N . LEU A 1 103 ? 7.495 -2.329 -9.604 1.00 85.88 103 LEU A N 1
ATOM 835 C CA . LEU A 1 103 ? 6.337 -1.516 -9.260 1.00 85.88 103 LEU A CA 1
ATOM 836 C C . LEU A 1 103 ? 5.156 -2.390 -8.817 1.00 85.88 103 LEU A C 1
ATOM 838 O O . LEU A 1 103 ? 4.503 -2.068 -7.826 1.00 85.88 103 LEU A O 1
ATOM 842 N N . GLY A 1 104 ? 4.940 -3.522 -9.490 1.00 84.06 104 GLY A N 1
ATOM 843 C CA . GLY A 1 104 ? 3.970 -4.546 -9.111 1.00 84.06 104 GLY A CA 1
ATOM 844 C C . GLY A 1 104 ? 4.219 -5.090 -7.704 1.00 84.06 104 GLY A C 1
ATOM 845 O O . GLY A 1 104 ? 3.284 -5.184 -6.910 1.00 84.06 104 GLY A O 1
ATOM 846 N N . GLU A 1 105 ? 5.478 -5.343 -7.337 1.00 89.19 105 GLU A N 1
ATOM 847 C CA . GLU A 1 105 ? 5.846 -5.742 -5.970 1.00 89.19 105 GLU A CA 1
ATOM 848 C C . GLU A 1 105 ? 5.462 -4.680 -4.924 1.00 89.19 105 GLU A C 1
ATOM 850 O O . GLU A 1 105 ? 4.948 -5.014 -3.852 1.00 89.19 105 GLU A O 1
ATOM 855 N N . ARG A 1 106 ? 5.679 -3.388 -5.216 1.00 90.62 106 ARG A N 1
ATOM 856 C CA . ARG A 1 106 ? 5.287 -2.293 -4.307 1.00 90.62 106 ARG A CA 1
ATOM 857 C C . ARG A 1 106 ? 3.774 -2.168 -4.189 1.00 90.62 106 ARG A C 1
ATOM 859 O O . ARG A 1 106 ? 3.264 -1.991 -3.087 1.00 90.62 106 ARG A O 1
ATOM 866 N N . LEU A 1 107 ? 3.049 -2.325 -5.291 1.00 86.00 107 LEU A N 1
ATOM 867 C CA . LEU A 1 107 ? 1.588 -2.333 -5.292 1.00 86.00 107 LEU A CA 1
ATOM 868 C C . LEU A 1 107 ? 1.020 -3.500 -4.479 1.00 86.00 107 LEU A C 1
ATOM 870 O O . LEU A 1 107 ? 0.092 -3.303 -3.696 1.00 86.00 107 LEU A O 1
ATOM 874 N N . ALA A 1 108 ? 1.606 -4.693 -4.598 1.00 87.44 108 ALA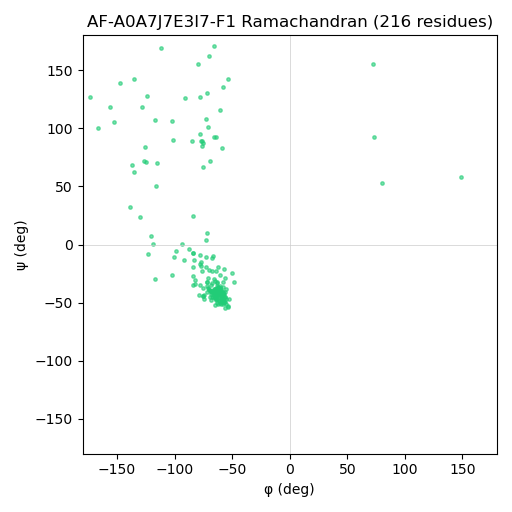 A N 1
ATOM 875 C CA . ALA A 1 108 ? 1.240 -5.841 -3.773 1.00 87.44 108 ALA A CA 1
ATOM 876 C C . ALA A 1 108 ? 1.511 -5.586 -2.278 1.00 87.44 108 ALA A C 1
ATOM 878 O O . ALA A 1 108 ? 0.719 -5.986 -1.424 1.00 87.44 108 ALA A O 1
ATOM 879 N N . ALA A 1 109 ? 2.590 -4.872 -1.942 1.00 92.06 109 ALA A N 1
ATOM 880 C CA . ALA A 1 109 ? 2.860 -4.464 -0.564 1.00 92.06 109 ALA A CA 1
ATOM 881 C C . ALA A 1 109 ? 1.820 -3.455 -0.032 1.00 92.06 109 ALA A C 1
ATOM 883 O O . ALA A 1 109 ? 1.338 -3.623 1.088 1.00 92.06 109 ALA A O 1
ATOM 884 N N . LEU A 1 110 ? 1.415 -2.459 -0.831 1.00 88.94 110 LEU A N 1
ATOM 885 C CA . LEU A 1 110 ? 0.343 -1.516 -0.467 1.00 88.94 110 LEU A CA 1
ATOM 886 C C . LEU A 1 110 ? -1.006 -2.227 -0.285 1.00 88.94 110 LEU A C 1
ATOM 888 O O . LEU A 1 110 ? -1.731 -1.948 0.668 1.00 88.94 110 LEU A O 1
ATOM 892 N N . LEU A 1 111 ? -1.320 -3.183 -1.163 1.00 88.56 111 LEU A N 1
ATOM 893 C CA . LEU A 1 111 ? -2.506 -4.032 -1.049 1.00 88.56 111 LEU A CA 1
ATOM 894 C C . LEU A 1 111 ? -2.512 -4.794 0.281 1.00 88.56 111 LEU A C 1
ATOM 896 O O . LEU A 1 111 ? -3.492 -4.763 1.021 1.00 88.56 111 LEU A O 1
ATOM 900 N N . LYS A 1 112 ? -1.377 -5.407 0.629 1.00 92.44 112 LYS A N 1
ATOM 901 C CA . LYS A 1 112 ? -1.214 -6.127 1.893 1.00 92.44 112 LYS A CA 1
ATOM 902 C C . LYS A 1 112 ? -1.404 -5.220 3.109 1.00 92.44 112 LYS A C 1
ATOM 904 O O . LYS A 1 112 ? -2.005 -5.659 4.089 1.00 92.44 112 LYS A O 1
ATOM 909 N N . VAL A 1 113 ? -0.917 -3.978 3.063 1.00 92.56 113 VAL A N 1
ATOM 910 C CA . VAL A 1 113 ? -1.166 -2.989 4.124 1.00 92.56 113 VAL A CA 1
ATOM 911 C C . VAL A 1 113 ? -2.667 -2.745 4.286 1.00 92.56 113 VAL A C 1
ATOM 913 O O . VAL A 1 113 ? -3.178 -2.876 5.400 1.00 92.56 113 VAL A O 1
ATOM 916 N N . ARG A 1 114 ? -3.377 -2.455 3.186 1.00 92.06 114 ARG A N 1
ATOM 917 C CA . ARG A 1 114 ? -4.835 -2.251 3.190 1.00 92.06 114 ARG A CA 1
ATOM 918 C C . ARG A 1 114 ? -5.550 -3.441 3.830 1.00 92.06 114 ARG A C 1
ATOM 920 O O . ARG A 1 114 ? -6.312 -3.252 4.771 1.00 92.06 114 ARG A O 1
ATOM 927 N N . ASP A 1 115 ? -5.263 -4.653 3.362 1.00 91.50 115 ASP A N 1
ATOM 928 C CA . ASP A 1 115 ? -5.935 -5.872 3.829 1.00 91.50 115 ASP A CA 1
ATOM 929 C C . ASP A 1 115 ? -5.640 -6.159 5.307 1.00 91.50 115 ASP A C 1
ATOM 931 O O . ASP A 1 115 ? -6.527 -6.553 6.069 1.00 91.50 115 ASP A O 1
ATOM 935 N N . THR A 1 116 ? -4.404 -5.905 5.742 1.00 94.44 116 THR A N 1
ATOM 936 C CA . THR A 1 116 ? -4.010 -6.054 7.147 1.00 94.44 116 THR A CA 1
ATOM 937 C C . THR A 1 116 ? -4.799 -5.085 8.021 1.00 94.44 116 THR A C 1
ATOM 939 O O . THR A 1 116 ? -5.420 -5.520 8.990 1.00 94.44 116 THR A O 1
ATOM 942 N N . VAL A 1 117 ? -4.843 -3.798 7.665 1.00 92.56 117 VAL A N 1
ATOM 943 C CA . VAL A 1 117 ? -5.602 -2.793 8.424 1.00 92.56 117 VAL A CA 1
ATOM 944 C C . VAL A 1 117 ? -7.087 -3.148 8.462 1.00 92.56 117 VAL A C 1
ATOM 946 O O . VAL A 1 117 ? -7.646 -3.213 9.556 1.00 92.56 117 VAL A O 1
ATOM 949 N N . SER A 1 118 ? -7.700 -3.472 7.319 1.00 92.25 118 SER A N 1
ATOM 950 C CA . SER A 1 118 ? -9.109 -3.884 7.256 1.00 92.25 118 SER A CA 1
ATOM 951 C C . SER A 1 118 ? -9.404 -5.075 8.169 1.00 92.25 118 SER A C 1
ATOM 953 O O . SER A 1 118 ? -10.326 -5.006 8.976 1.00 92.25 118 SER A O 1
ATOM 955 N N . SER A 1 119 ? -8.579 -6.127 8.146 1.00 95.00 119 SER A N 1
ATOM 956 C CA . SER A 1 119 ? -8.795 -7.308 8.999 1.00 95.00 119 SER A CA 1
ATOM 957 C C . SER A 1 119 ? -8.700 -7.008 10.504 1.00 95.00 119 SER A C 1
ATOM 959 O O . SER A 1 119 ? -9.371 -7.637 11.326 1.00 95.00 119 SER A O 1
ATOM 961 N N . HIS A 1 120 ? -7.851 -6.052 10.888 1.00 93.56 120 HIS A N 1
ATOM 962 C CA . HIS A 1 120 ? -7.688 -5.636 12.277 1.00 93.56 120 HIS A CA 1
ATOM 963 C C . HIS A 1 120 ? -8.857 -4.764 12.742 1.00 93.56 120 HIS A C 1
ATOM 965 O O . HIS A 1 120 ? -9.390 -5.009 13.826 1.00 93.56 120 HIS A O 1
ATOM 971 N N . VAL A 1 121 ? -9.281 -3.805 11.914 1.00 92.75 121 VAL A N 1
ATOM 972 C CA . VAL A 1 121 ? -10.445 -2.947 12.175 1.00 92.75 121 VAL A CA 1
ATOM 973 C C . VAL A 1 121 ? -11.714 -3.790 12.286 1.00 92.75 121 VAL A C 1
ATOM 975 O O . VAL A 1 121 ? -12.432 -3.681 13.280 1.00 92.75 121 VAL A O 1
ATOM 978 N N . GLU A 1 122 ? -11.939 -4.705 11.342 1.00 93.94 122 GLU A N 1
ATOM 979 C CA . GLU A 1 122 ? -13.092 -5.606 11.346 1.00 93.94 122 GLU A CA 1
ATOM 980 C C . GLU A 1 122 ? -13.158 -6.430 12.637 1.00 93.94 122 GLU A C 1
ATOM 982 O O . GLU A 1 122 ? -14.201 -6.494 13.286 1.00 93.94 122 GLU A O 1
ATOM 987 N N . ARG A 1 123 ? -12.031 -7.004 13.078 1.00 95.38 123 ARG A N 1
ATOM 988 C CA . ARG A 1 123 ? -11.977 -7.786 14.321 1.00 95.38 123 ARG A CA 1
ATOM 989 C C . ARG A 1 123 ? -12.370 -6.960 15.546 1.00 95.38 123 ARG A C 1
ATOM 991 O O . ARG A 1 123 ? -13.080 -7.462 16.415 1.00 95.38 123 ARG A O 1
ATOM 998 N N . VAL A 1 124 ? -11.903 -5.715 15.642 1.00 94.88 124 VAL A N 1
ATOM 999 C CA . VAL A 1 124 ? -12.264 -4.821 16.754 1.00 94.88 124 VAL A CA 1
ATOM 1000 C C . VAL A 1 124 ? -13.756 -4.490 16.714 1.00 94.88 124 VAL A C 1
ATOM 1002 O O . VAL A 1 124 ? -14.429 -4.588 17.742 1.00 94.88 124 VAL A O 1
ATOM 1005 N N . LEU A 1 125 ? -14.286 -4.159 15.533 1.00 92.94 125 LEU A N 1
ATOM 1006 C CA . LEU A 1 125 ? -15.705 -3.856 15.351 1.00 92.94 125 LEU A CA 1
ATOM 1007 C C . LEU A 1 125 ? -16.591 -5.058 15.686 1.00 92.94 125 LEU A C 1
ATOM 1009 O O . LEU A 1 125 ? -17.588 -4.896 16.383 1.00 92.94 125 LEU A O 1
ATOM 1013 N N . GLN A 1 126 ? -16.204 -6.271 15.286 1.00 94.50 126 GLN A N 1
ATOM 1014 C CA . GLN A 1 126 ? -16.920 -7.498 15.645 1.00 94.50 126 GLN A CA 1
ATOM 1015 C C . GLN A 1 126 ? -16.981 -7.702 17.166 1.00 94.50 126 GLN A C 1
ATOM 1017 O O . GLN A 1 126 ? -18.043 -8.028 17.697 1.00 94.50 126 GLN A O 1
ATOM 1022 N N . ILE A 1 127 ? -15.872 -7.479 17.882 1.00 94.25 127 ILE A N 1
ATOM 1023 C CA . ILE A 1 127 ? -15.836 -7.591 19.351 1.00 94.25 127 ILE A CA 1
ATOM 1024 C C . ILE A 1 127 ? -16.770 -6.563 20.000 1.00 94.25 127 ILE A C 1
ATOM 1026 O O . ILE A 1 127 ? -17.459 -6.900 20.963 1.00 94.25 127 ILE A O 1
ATOM 1030 N N . TYR A 1 128 ? -16.805 -5.334 19.478 1.00 93.69 128 TYR A N 1
ATOM 1031 C CA . TYR A 1 128 ? -17.720 -4.297 19.953 1.00 93.69 128 TYR A CA 1
ATOM 1032 C C . TYR A 1 128 ? -19.183 -4.670 19.692 1.00 93.69 128 TYR A C 1
ATOM 1034 O O . TYR A 1 128 ? -19.974 -4.690 20.629 1.00 93.69 128 TYR A O 1
ATOM 1042 N N . VAL A 1 129 ? -19.536 -5.040 18.456 1.00 92.94 129 VAL A N 1
ATOM 1043 C CA . VAL A 1 129 ? -20.912 -5.393 18.065 1.00 92.94 129 VAL A CA 1
ATOM 1044 C C . VAL A 1 129 ? -21.453 -6.552 18.903 1.00 92.94 129 VAL A C 1
ATOM 1046 O O . VAL A 1 129 ? -22.575 -6.477 19.391 1.00 92.94 129 VAL A O 1
ATOM 1049 N N . GLN A 1 130 ? -20.646 -7.586 19.162 1.00 92.69 130 GLN A N 1
ATOM 1050 C CA . GLN A 1 130 ? -21.040 -8.722 20.011 1.00 92.69 130 GLN A CA 1
ATOM 1051 C C . GLN A 1 130 ? -21.342 -8.338 21.467 1.00 92.69 130 GLN A C 1
ATOM 1053 O O . GLN A 1 130 ? -21.949 -9.118 22.198 1.00 92.69 130 GLN A O 1
ATOM 1058 N N . ARG A 1 131 ? -20.866 -7.175 21.918 1.00 91.75 131 ARG A N 1
ATOM 1059 C CA . ARG A 1 131 ? -20.945 -6.716 23.311 1.00 91.75 131 ARG A CA 1
ATOM 1060 C C . ARG A 1 131 ? -21.736 -5.418 23.457 1.00 91.75 131 ARG A C 1
ATOM 1062 O O . ARG A 1 131 ? -21.868 -4.938 24.579 1.00 91.75 131 ARG A O 1
ATOM 1069 N N . ALA A 1 132 ? -22.260 -4.868 22.362 1.00 89.00 132 ALA A N 1
ATOM 1070 C CA . ALA A 1 132 ? -22.859 -3.539 22.320 1.00 89.00 132 ALA A CA 1
ATOM 1071 C C . ALA A 1 132 ? -24.028 -3.400 23.307 1.00 89.00 132 ALA A C 1
ATOM 1073 O O . ALA A 1 132 ? -24.063 -2.438 24.072 1.00 89.00 132 ALA A O 1
ATOM 1074 N N . ASP A 1 133 ? -24.905 -4.407 23.376 1.00 89.06 133 ASP A N 1
ATOM 1075 C CA . ASP A 1 133 ? -26.054 -4.426 24.293 1.00 89.06 133 ASP A CA 1
ATOM 1076 C C . ASP A 1 133 ? -25.636 -4.414 25.771 1.00 89.06 133 ASP A C 1
ATOM 1078 O O . ASP A 1 133 ? -26.318 -3.833 26.611 1.00 89.06 133 ASP A O 1
ATOM 1082 N N . ALA A 1 134 ? -24.503 -5.044 26.094 1.00 89.06 134 ALA A N 1
ATOM 1083 C CA . ALA A 1 134 ? -23.983 -5.122 27.458 1.00 89.06 134 ALA A CA 1
ATOM 1084 C C . ALA A 1 134 ? -23.168 -3.884 27.860 1.00 89.06 134 ALA A C 1
ATOM 1086 O O . ALA A 1 134 ? -23.065 -3.585 29.045 1.00 89.06 134 ALA A O 1
ATOM 1087 N N . ILE A 1 135 ? -22.560 -3.192 26.893 1.00 88.06 135 ILE A N 1
ATOM 1088 C CA . ILE A 1 135 ? -21.803 -1.956 27.127 1.00 88.06 135 ILE A CA 1
ATOM 1089 C C . ILE A 1 135 ? -22.771 -0.778 27.282 1.00 88.06 135 ILE A C 1
ATOM 1091 O O . ILE A 1 135 ? -22.606 0.038 28.183 1.00 88.06 135 ILE A O 1
ATOM 1095 N N . GLY A 1 136 ? -23.797 -0.703 26.431 1.00 88.62 136 GLY A N 1
ATOM 1096 C CA . GLY A 1 136 ? -24.704 0.438 26.377 1.00 88.62 136 GLY A CA 1
ATOM 1097 C C . GLY A 1 136 ? -24.059 1.684 25.755 1.00 88.62 136 GLY A C 1
ATOM 1098 O O . GLY A 1 136 ? -22.840 1.864 25.740 1.00 88.62 136 GLY A O 1
ATOM 1099 N N . ILE A 1 137 ? -24.896 2.570 25.214 1.00 87.75 137 ILE A N 1
ATOM 1100 C CA . ILE A 1 137 ? -24.442 3.750 24.459 1.00 87.75 137 ILE A CA 1
ATOM 1101 C C . ILE A 1 137 ? -23.669 4.728 25.358 1.00 87.75 137 ILE A C 1
ATOM 1103 O O . ILE A 1 137 ? -22.624 5.237 24.956 1.00 87.75 137 ILE A O 1
ATOM 1107 N N . ASP A 1 138 ? -24.132 4.942 26.592 1.00 89.44 138 ASP A N 1
ATOM 1108 C CA . ASP A 1 138 ? -23.521 5.900 27.521 1.00 89.44 138 ASP A CA 1
ATOM 1109 C C . ASP A 1 138 ? -22.079 5.522 27.887 1.00 89.44 138 ASP A C 1
ATOM 1111 O O . ASP A 1 138 ? -21.197 6.380 27.912 1.00 89.44 138 ASP A O 1
ATOM 1115 N N . ALA A 1 139 ? -21.808 4.231 28.111 1.00 86.88 139 ALA A N 1
ATOM 1116 C CA . ALA A 1 139 ? -20.462 3.766 28.435 1.00 86.88 139 ALA A CA 1
ATOM 1117 C C . ALA A 1 139 ? -19.521 3.827 27.220 1.00 86.88 139 ALA A C 1
ATOM 1119 O O . ALA A 1 139 ? -18.328 4.088 27.377 1.00 86.88 139 ALA A O 1
ATOM 1120 N N . ALA A 1 140 ? -20.039 3.623 26.003 1.00 88.06 140 ALA A N 1
ATOM 1121 C CA . ALA A 1 140 ? -19.251 3.733 24.776 1.00 88.06 140 ALA A CA 1
ATOM 1122 C C . ALA A 1 140 ? -18.823 5.182 24.480 1.00 88.06 140 ALA A C 1
ATOM 1124 O O . ALA A 1 140 ? -17.715 5.398 23.986 1.00 88.06 140 ALA A O 1
ATOM 1125 N N . LEU A 1 141 ? -19.677 6.156 24.816 1.00 90.50 141 LEU A N 1
ATOM 1126 C CA . LEU A 1 141 ? -19.431 7.596 24.661 1.00 90.50 141 LEU A CA 1
ATOM 1127 C C . LEU A 1 141 ? -18.635 8.208 25.822 1.00 90.50 141 LEU A C 1
ATOM 1129 O O . LEU A 1 141 ? -18.234 9.371 25.758 1.00 90.50 141 LEU A O 1
ATOM 1133 N N . GLN A 1 142 ? -18.386 7.449 26.889 1.00 88.44 142 GLN A N 1
ATOM 1134 C CA . GLN A 1 142 ? -17.687 7.962 28.056 1.00 88.44 142 GLN A CA 1
ATOM 1135 C C . GLN A 1 142 ? -16.200 8.190 27.752 1.00 88.44 142 GLN A C 1
ATOM 1137 O O . GLN A 1 142 ? -15.382 7.269 27.761 1.00 88.44 142 GLN A O 1
ATOM 1142 N N . ALA A 1 143 ? -15.843 9.451 27.518 1.00 86.81 143 ALA A N 1
ATOM 1143 C CA . ALA A 1 143 ? -14.460 9.901 27.486 1.00 86.81 143 ALA A CA 1
ATOM 1144 C C . ALA A 1 143 ? -13.920 10.112 28.909 1.00 86.81 143 ALA A C 1
ATOM 1146 O O . ALA A 1 143 ? -14.661 10.395 29.855 1.00 86.81 143 ALA A O 1
ATOM 1147 N N . SER A 1 144 ? -12.603 10.019 29.055 1.00 79.75 144 SER A N 1
ATOM 1148 C CA . SER A 1 144 ? -11.905 10.422 30.271 1.00 79.75 144 SER A CA 1
ATOM 1149 C C . SER A 1 144 ? -11.041 11.653 30.002 1.00 79.75 144 SER A C 1
ATOM 1151 O O . SER A 1 144 ? -10.800 12.032 28.858 1.00 79.75 144 SER A O 1
ATOM 1153 N N . VAL A 1 145 ? -10.511 12.269 31.061 1.00 79.94 145 VAL A N 1
ATOM 1154 C CA . VAL A 1 145 ? -9.546 13.385 30.945 1.00 79.94 145 VAL A CA 1
ATOM 1155 C C . VAL A 1 145 ? -8.302 12.983 30.137 1.00 79.94 145 VAL A C 1
ATOM 1157 O O . VAL A 1 145 ? -7.581 13.830 29.621 1.00 79.94 145 VAL A O 1
ATOM 1160 N N . VAL A 1 146 ? -8.046 11.681 30.042 1.00 75.31 146 VAL A N 1
ATOM 1161 C CA . VAL A 1 146 ? -6.787 11.113 29.576 1.00 75.31 146 VAL A CA 1
ATOM 1162 C C . VAL A 1 146 ? -6.923 10.173 28.381 1.00 75.31 146 VAL A C 1
ATOM 1164 O O . VAL A 1 146 ? -5.922 9.750 27.806 1.00 75.31 146 VAL A O 1
ATOM 1167 N N . SER A 1 147 ? -8.149 9.836 27.997 1.00 75.38 147 SER A N 1
ATOM 1168 C CA . SER A 1 147 ? -8.441 8.954 26.877 1.00 75.38 147 SER A CA 1
ATOM 1169 C C . SER A 1 147 ? -9.749 9.383 26.220 1.00 75.38 147 SER A C 1
ATOM 1171 O O . SER A 1 147 ? -10.711 9.681 26.933 1.00 75.38 147 SER A O 1
ATOM 1173 N N . PRO A 1 148 ? -9.826 9.374 24.884 1.00 86.31 148 PRO A N 1
ATOM 1174 C CA . PRO A 1 148 ? -11.096 9.561 24.200 1.00 86.31 148 PRO A CA 1
ATOM 1175 C C . PRO A 1 148 ? -12.045 8.395 24.492 1.00 86.31 148 PRO A C 1
ATOM 1177 O O . PRO A 1 148 ? -11.656 7.389 25.102 1.00 86.31 148 PRO A O 1
ATOM 1180 N N . SER A 1 149 ? -13.298 8.552 24.080 1.00 90.12 149 SER A N 1
ATOM 1181 C CA . SER A 1 149 ? -14.307 7.514 24.255 1.00 90.12 149 SER A CA 1
ATOM 1182 C C . SER A 1 149 ? -14.040 6.314 23.338 1.00 90.12 149 SER A C 1
ATOM 1184 O O . SER A 1 149 ? -13.301 6.405 22.355 1.00 90.12 149 SER A O 1
ATOM 1186 N N . VAL A 1 150 ? -14.643 5.162 23.645 1.00 90.56 150 VAL A N 1
ATOM 1187 C CA . VAL A 1 150 ? -14.575 3.986 22.760 1.00 90.56 150 VAL A CA 1
ATOM 1188 C C . VAL A 1 150 ? -15.235 4.278 21.416 1.00 90.56 150 VAL A C 1
ATOM 1190 O O . VAL A 1 150 ? -14.718 3.838 20.394 1.00 90.56 150 VAL A O 1
ATOM 1193 N N . ALA A 1 151 ? -16.312 5.063 21.399 1.00 90.94 151 ALA A N 1
ATOM 1194 C CA . ALA A 1 151 ? -16.950 5.502 20.165 1.00 90.94 151 ALA A CA 1
ATOM 1195 C C . ALA A 1 151 ? -15.983 6.291 19.265 1.00 90.94 151 ALA A C 1
ATOM 1197 O O . ALA A 1 151 ? -15.804 5.910 18.111 1.00 90.94 151 ALA A O 1
ATOM 1198 N N . ASP A 1 152 ? -15.280 7.292 19.810 1.00 89.31 152 ASP A N 1
ATOM 1199 C CA . ASP A 1 152 ? -14.302 8.091 19.049 1.00 89.31 152 ASP A CA 1
ATOM 1200 C C . ASP A 1 152 ? -13.163 7.212 18.502 1.00 89.31 152 ASP A C 1
ATOM 1202 O O . ASP A 1 152 ? -12.693 7.378 17.377 1.00 89.31 152 ASP A O 1
ATOM 1206 N N . MET A 1 153 ? -12.704 6.247 19.309 1.00 90.69 153 MET A N 1
ATOM 1207 C CA . MET A 1 153 ? -11.655 5.304 18.917 1.00 90.69 153 MET A CA 1
ATOM 1208 C C . MET A 1 153 ? -12.077 4.412 17.743 1.00 90.69 153 MET A C 1
ATOM 1210 O O . MET A 1 153 ? -11.274 4.144 16.846 1.00 90.69 153 MET A O 1
ATOM 1214 N N . LEU A 1 154 ? -13.322 3.933 17.761 1.00 91.62 154 LEU A N 1
ATOM 1215 C CA . LEU A 1 154 ? -13.888 3.095 16.706 1.00 91.62 154 LEU A CA 1
ATOM 1216 C C . LEU A 1 154 ? -14.161 3.897 15.433 1.00 91.62 154 LEU A C 1
ATOM 1218 O O . LEU A 1 154 ? -13.862 3.409 14.344 1.00 91.62 154 LEU A O 1
ATOM 1222 N N . GLU A 1 155 ? -14.6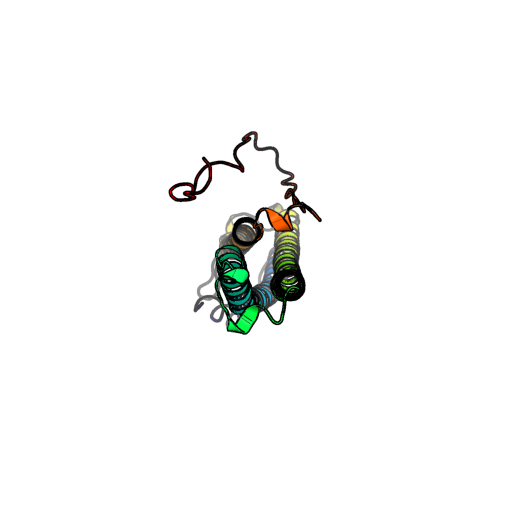78 5.119 15.563 1.00 90.19 155 GLU A N 1
ATOM 1223 C CA . GLU A 1 155 ? -14.871 6.040 14.441 1.00 90.19 155 GLU A CA 1
ATOM 1224 C C . GLU A 1 155 ? -13.541 6.311 13.732 1.00 90.19 155 GLU A C 1
ATOM 1226 O O . GLU A 1 155 ? -13.428 6.121 12.521 1.00 90.19 155 GLU A O 1
ATOM 1231 N N . TRP A 1 156 ? -12.491 6.622 14.495 1.00 92.44 156 TRP A N 1
ATOM 1232 C CA . TRP A 1 156 ? -11.161 6.846 13.935 1.00 92.44 156 TRP A CA 1
ATOM 1233 C C . TRP A 1 156 ? -10.621 5.628 13.170 1.00 92.44 156 TRP A C 1
ATOM 1235 O O . TRP A 1 156 ? -10.017 5.778 12.105 1.00 92.44 156 TRP A O 1
ATOM 1245 N N . LEU A 1 157 ? -10.841 4.409 13.680 1.00 89.94 157 LEU A N 1
ATOM 1246 C CA . LEU A 1 157 ? -10.435 3.185 12.979 1.00 89.94 157 LEU A CA 1
ATOM 1247 C C . LEU A 1 157 ? -11.174 3.016 11.650 1.00 89.94 157 LEU A C 1
ATOM 1249 O O . LEU A 1 157 ? -10.549 2.647 10.654 1.00 89.94 157 LEU A O 1
ATOM 1253 N N . GLN A 1 158 ? -12.473 3.309 11.622 1.00 89.06 158 GLN A N 1
ATOM 1254 C CA . GLN A 1 158 ? -13.263 3.264 10.392 1.00 89.06 158 GLN A CA 1
ATOM 1255 C C . GLN A 1 158 ? -12.805 4.319 9.384 1.00 89.06 158 GLN A C 1
ATOM 1257 O O . GLN A 1 158 ? -12.704 4.026 8.193 1.00 89.06 158 GLN A O 1
ATOM 1262 N N . ASP A 1 159 ? -12.477 5.529 9.835 1.00 87.56 159 ASP A N 1
ATOM 1263 C CA . ASP A 1 159 ? -11.970 6.585 8.956 1.00 87.56 159 ASP A CA 1
ATOM 1264 C C . ASP A 1 159 ? -10.631 6.214 8.318 1.00 87.56 159 ASP A C 1
ATOM 1266 O O . ASP A 1 159 ? -10.399 6.475 7.133 1.00 87.56 159 ASP A O 1
ATOM 1270 N N . ILE A 1 160 ? -9.763 5.533 9.063 1.00 85.31 160 ILE A N 1
ATOM 1271 C CA . ILE A 1 160 ? -8.523 4.992 8.507 1.00 85.31 160 ILE A CA 1
ATOM 1272 C C . ILE A 1 160 ? -8.783 3.863 7.519 1.00 85.31 160 ILE A C 1
ATOM 1274 O O . ILE A 1 160 ? -8.149 3.816 6.463 1.00 85.31 160 ILE A O 1
ATOM 1278 N N . GLU A 1 161 ? -9.702 2.955 7.827 1.00 87.88 161 GLU A N 1
ATOM 1279 C CA . GLU A 1 161 ? -10.064 1.894 6.895 1.00 87.88 161 GLU A CA 1
ATOM 1280 C C . GLU A 1 161 ? -10.576 2.479 5.568 1.00 87.88 161 GLU A C 1
ATOM 1282 O O . GLU A 1 161 ? -10.094 2.108 4.493 1.00 87.88 161 GLU A O 1
ATOM 1287 N N . ARG A 1 162 ? -11.479 3.466 5.640 1.00 86.44 162 ARG A N 1
ATOM 1288 C CA . ARG A 1 162 ? -11.974 4.218 4.477 1.00 86.44 162 ARG A CA 1
ATOM 1289 C C . ARG A 1 162 ? -10.834 4.875 3.708 1.00 86.44 162 ARG A C 1
ATOM 1291 O O . ARG A 1 162 ? -10.806 4.804 2.480 1.00 86.44 162 ARG A O 1
ATOM 1298 N N . HIS A 1 163 ? -9.870 5.476 4.407 1.00 85.44 163 HIS A N 1
ATOM 1299 C CA . HIS A 1 163 ? -8.703 6.079 3.769 1.00 85.44 163 HIS A CA 1
ATOM 1300 C C . HIS A 1 163 ? -7.941 5.069 2.902 1.00 85.44 163 HIS A C 1
ATOM 1302 O O . HIS A 1 163 ? -7.674 5.360 1.734 1.00 85.44 163 HIS A O 1
ATOM 1308 N N . TYR A 1 164 ? -7.626 3.879 3.420 1.00 82.00 164 TYR A N 1
ATOM 1309 C CA . TYR A 1 164 ? -6.904 2.863 2.647 1.00 82.00 164 TYR A CA 1
ATOM 1310 C C . TYR A 1 164 ? -7.749 2.256 1.521 1.00 82.00 164 TYR A C 1
ATOM 1312 O O . TYR A 1 164 ? -7.223 2.039 0.425 1.00 82.00 164 TYR A O 1
ATOM 1320 N N . ARG A 1 165 ? -9.053 2.032 1.749 1.00 82.00 165 ARG A N 1
ATOM 1321 C CA . ARG A 1 165 ? -9.979 1.538 0.714 1.00 82.00 165 ARG A CA 1
ATOM 1322 C C . ARG A 1 165 ? -10.098 2.503 -0.461 1.00 82.00 165 ARG A C 1
ATOM 1324 O O . ARG A 1 165 ? -10.108 2.042 -1.593 1.00 82.00 165 ARG A O 1
ATOM 1331 N N . HIS A 1 166 ? -10.112 3.814 -0.222 1.00 81.38 166 HIS A N 1
ATOM 1332 C CA . HIS A 1 166 ? -10.189 4.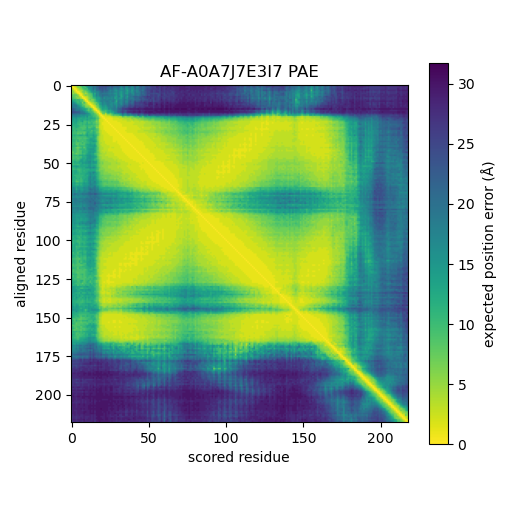812 -1.296 1.00 81.38 166 HIS A CA 1
ATOM 1333 C C . HIS A 1 166 ? -8.832 5.118 -1.941 1.00 81.38 166 HIS A C 1
ATOM 1335 O O . HIS A 1 166 ? -8.752 5.386 -3.140 1.00 81.38 166 HIS A O 1
ATOM 1341 N N . SER A 1 167 ? -7.748 5.081 -1.164 1.00 75.62 167 SER A N 1
ATOM 1342 C CA . SER A 1 167 ? -6.426 5.495 -1.651 1.00 75.62 167 SER A CA 1
ATOM 1343 C C . SER A 1 167 ? -5.760 4.422 -2.514 1.00 75.62 167 SER A C 1
ATOM 1345 O O . SER A 1 167 ? -5.083 4.755 -3.486 1.00 75.62 167 SER A O 1
ATOM 1347 N N . TYR A 1 168 ? -5.963 3.134 -2.211 1.00 71.94 168 TYR A N 1
ATOM 1348 C CA . TYR A 1 168 ? -5.364 2.043 -2.987 1.00 71.94 168 TYR A CA 1
ATOM 1349 C C . TYR A 1 168 ? -5.838 2.003 -4.459 1.00 71.94 168 TYR A C 1
ATOM 1351 O O . TYR A 1 168 ? -4.978 2.021 -5.345 1.00 71.94 168 TYR A O 1
ATOM 1359 N N . PRO A 1 169 ? -7.154 2.023 -4.769 1.00 67.75 169 PRO A N 1
ATOM 1360 C CA . PRO A 1 169 ? -7.640 2.051 -6.149 1.00 67.75 169 PRO A CA 1
ATOM 1361 C C . PRO A 1 169 ? -7.178 3.291 -6.915 1.00 67.75 169 PRO A C 1
ATOM 1363 O O . PRO A 1 169 ? -6.847 3.191 -8.093 1.00 67.75 169 PRO A O 1
ATOM 1366 N N . LEU A 1 170 ? -7.090 4.450 -6.250 1.00 59.62 170 LEU A N 1
ATOM 1367 C CA . LEU A 1 170 ? -6.612 5.684 -6.874 1.00 59.62 170 LEU A CA 1
ATOM 1368 C C . LEU A 1 170 ? -5.142 5.574 -7.304 1.00 59.62 170 LEU A C 1
ATOM 1370 O O . LEU A 1 170 ? -4.801 5.971 -8.419 1.00 59.62 170 LEU A O 1
ATOM 1374 N N . HIS A 1 171 ? -4.281 5.006 -6.455 1.00 65.50 171 HIS A N 1
ATOM 1375 C CA . HIS A 1 171 ? -2.882 4.759 -6.807 1.00 65.50 171 HIS A CA 1
ATOM 1376 C C . HIS A 1 171 ? -2.760 3.736 -7.940 1.00 65.50 171 HIS A C 1
ATOM 1378 O O . HIS A 1 171 ? -2.063 3.998 -8.919 1.00 65.50 171 HIS A O 1
ATOM 1384 N N . MET A 1 172 ? -3.507 2.631 -7.872 1.00 63.59 172 MET A N 1
ATOM 1385 C CA . MET A 1 172 ? -3.573 1.647 -8.959 1.00 63.59 172 MET A CA 1
ATOM 1386 C C . MET A 1 172 ? -4.002 2.284 -10.287 1.00 63.59 172 MET A C 1
ATOM 1388 O O . MET A 1 172 ? -3.380 2.041 -11.320 1.00 63.59 172 MET A O 1
ATOM 1392 N N . PHE A 1 173 ? -5.026 3.139 -10.266 1.00 55.97 173 PHE A N 1
ATOM 1393 C CA . PHE A 1 173 ? -5.553 3.805 -11.454 1.00 55.97 173 PHE A CA 1
ATOM 1394 C C . PHE A 1 173 ? -4.570 4.822 -12.043 1.00 55.97 173 PHE A C 1
ATOM 1396 O O . PHE A 1 173 ? -4.286 4.777 -13.239 1.00 55.97 173 PHE A O 1
ATOM 1403 N N . GLN A 1 174 ? -3.991 5.701 -11.215 1.00 55.81 174 GLN A N 1
ATOM 1404 C CA . GLN A 1 174 ? -2.958 6.648 -11.655 1.00 55.81 174 GLN A CA 1
ATOM 1405 C C . GLN A 1 174 ? -1.788 5.928 -12.323 1.00 55.81 174 GLN A C 1
ATOM 1407 O O . GLN A 1 174 ? -1.250 6.391 -13.327 1.00 55.81 174 GLN A O 1
ATOM 1412 N N . MET A 1 175 ? -1.415 4.771 -11.787 1.00 55.34 175 MET A N 1
ATOM 1413 C CA . MET A 1 175 ? -0.315 3.983 -12.316 1.00 55.34 175 MET A CA 1
ATOM 1414 C C . MET A 1 175 ? -0.741 3.292 -13.620 1.00 55.34 175 MET A C 1
ATOM 1416 O O . MET A 1 175 ? -0.014 3.377 -14.605 1.00 55.34 175 MET A O 1
ATOM 1420 N N . SER A 1 176 ? -1.947 2.717 -13.696 1.00 53.78 176 SER A N 1
ATOM 1421 C CA . SER A 1 176 ? -2.486 2.110 -14.923 1.00 53.78 176 SER A CA 1
ATOM 1422 C C . SER A 1 176 ? -2.637 3.109 -16.080 1.00 53.78 176 SER A C 1
ATOM 1424 O O . SER A 1 176 ? -2.360 2.759 -17.227 1.00 53.78 176 SER A O 1
ATOM 1426 N N . CYS A 1 177 ? -3.050 4.352 -15.814 1.00 47.75 177 CYS A N 1
ATOM 1427 C CA . CYS A 1 177 ? -3.194 5.388 -16.844 1.00 47.75 177 CYS A CA 1
ATOM 1428 C C . CYS A 1 177 ? -1.850 5.888 -17.391 1.00 47.75 177 CYS A C 1
ATOM 1430 O O . CYS A 1 177 ? -1.777 6.278 -18.556 1.00 47.75 177 CYS A O 1
ATOM 1432 N N . CYS A 1 178 ? -0.787 5.840 -16.587 1.00 45.12 178 CYS A N 1
ATOM 1433 C CA . CYS A 1 178 ? 0.565 6.200 -17.014 1.00 45.12 178 CYS A CA 1
ATOM 1434 C C . CYS A 1 178 ? 1.304 5.055 -17.740 1.00 45.12 178 CYS A C 1
ATOM 1436 O O . CYS A 1 178 ? 2.338 5.307 -18.354 1.00 45.12 178 CYS A O 1
ATOM 1438 N N . MET A 1 179 ? 0.807 3.809 -17.680 1.00 46.22 179 MET A N 1
ATOM 1439 C CA . MET A 1 179 ? 1.599 2.606 -17.999 1.00 46.22 179 MET A CA 1
ATOM 1440 C C . MET A 1 179 ? 1.436 2.002 -19.404 1.00 46.22 179 MET A C 1
ATOM 1442 O O . MET A 1 179 ? 2.193 1.095 -19.734 1.00 46.22 179 MET A O 1
ATOM 1446 N N . PHE A 1 180 ? 0.534 2.476 -20.272 1.00 43.97 180 PHE A N 1
ATOM 1447 C CA . PHE A 1 180 ? 0.332 1.815 -21.576 1.00 43.97 180 PHE A CA 1
ATOM 1448 C C . PHE A 1 180 ? 0.472 2.740 -22.794 1.00 43.97 180 PHE A C 1
ATOM 1450 O O . PHE A 1 180 ? -0.538 3.154 -23.379 1.00 43.97 180 PHE A O 1
ATOM 1457 N N . PRO A 1 181 ? 1.709 2.973 -23.279 1.00 43.34 181 PRO A N 1
ATOM 1458 C CA . PRO A 1 181 ? 1.932 3.270 -24.689 1.00 43.34 181 PRO A CA 1
ATOM 1459 C C . PRO A 1 181 ? 1.295 2.158 -25.535 1.00 43.34 181 PRO A C 1
ATOM 1461 O O . PRO A 1 181 ? 1.340 0.982 -25.172 1.00 43.34 181 PRO A O 1
ATOM 1464 N N . SER A 1 182 ? 0.705 2.499 -26.680 1.00 47.50 182 SER A N 1
ATOM 1465 C CA . SER A 1 182 ? -0.035 1.574 -27.559 1.00 47.50 182 SER A CA 1
ATOM 1466 C C . SER A 1 182 ? 0.727 0.284 -27.910 1.00 47.50 182 SER A C 1
ATOM 1468 O O . SER A 1 182 ? 0.109 -0.736 -28.196 1.00 47.50 182 SER A O 1
ATOM 1470 N N . SER A 1 183 ? 2.062 0.314 -27.850 1.00 41.22 183 SER A N 1
ATOM 1471 C CA . SER A 1 183 ? 2.963 -0.812 -28.110 1.00 41.22 183 SER A CA 1
ATOM 1472 C C . SER A 1 183 ? 3.072 -1.845 -26.974 1.00 41.22 183 SER A C 1
ATOM 1474 O O . SER A 1 183 ? 3.549 -2.946 -27.233 1.00 41.22 183 SER A O 1
ATOM 1476 N N . TRP A 1 184 ? 2.618 -1.537 -25.752 1.00 44.59 184 TRP A N 1
ATOM 1477 C CA . TRP A 1 184 ? 2.665 -2.432 -24.576 1.00 44.59 184 TRP A CA 1
ATOM 1478 C C . TRP A 1 184 ? 1.310 -3.108 -24.317 1.00 44.59 184 TRP A C 1
ATOM 1480 O O . TRP A 1 184 ? 1.211 -4.076 -23.570 1.00 44.59 184 TRP A O 1
ATOM 1490 N N . LYS A 1 185 ? 0.255 -2.658 -25.011 1.00 41.62 185 LYS A N 1
ATOM 1491 C CA . LYS A 1 185 ? -1.111 -3.200 -24.912 1.00 41.62 185 LYS A CA 1
ATOM 1492 C C . LYS A 1 185 ? -1.264 -4.630 -25.448 1.00 41.62 185 LYS A C 1
ATOM 1494 O O . LYS A 1 185 ? -2.303 -5.241 -25.237 1.00 41.62 185 LYS A O 1
ATOM 1499 N N . SER A 1 186 ? -0.265 -5.164 -26.157 1.00 32.56 186 SER A N 1
ATOM 1500 C CA . SER A 1 186 ? -0.395 -6.446 -26.859 1.00 32.56 186 SER A CA 1
ATOM 1501 C C . SER A 1 186 ? -0.134 -7.682 -25.994 1.00 32.56 186 SER A C 1
ATOM 1503 O O . SER A 1 186 ? -0.327 -8.781 -26.514 1.00 32.56 186 SER A O 1
ATOM 1505 N N . LYS A 1 187 ? 0.332 -7.555 -24.740 1.00 29.28 187 LYS A N 1
ATOM 1506 C CA . LYS A 1 187 ? 0.720 -8.747 -23.964 1.00 29.28 187 LYS A CA 1
ATOM 1507 C C . LYS A 1 187 ? -0.059 -9.062 -22.701 1.00 29.28 187 LYS A C 1
ATOM 1509 O O . LYS A 1 187 ? -0.223 -10.243 -22.472 1.00 29.28 187 LYS A O 1
ATOM 1514 N N . GLU A 1 188 ? -0.633 -8.121 -21.967 1.00 32.75 188 GLU A N 1
ATOM 1515 C CA . GLU A 1 188 ? -1.509 -8.478 -20.842 1.00 32.75 188 GLU A CA 1
ATOM 1516 C C . GLU A 1 188 ? -2.278 -7.234 -20.397 1.00 32.75 188 GLU A C 1
ATOM 1518 O O . GLU A 1 188 ? -1.762 -6.357 -19.708 1.00 32.75 188 GLU A O 1
ATOM 1523 N N . ALA A 1 189 ? -3.536 -7.133 -20.823 1.00 28.00 189 ALA A N 1
ATOM 1524 C CA . ALA A 1 189 ? -4.475 -6.209 -20.212 1.00 28.00 189 ALA A CA 1
ATOM 1525 C C . ALA A 1 189 ? -4.905 -6.814 -18.871 1.00 28.00 189 ALA A C 1
ATOM 1527 O O . ALA A 1 189 ? -5.894 -7.542 -18.800 1.00 28.00 189 ALA A O 1
ATOM 1528 N N . VAL A 1 190 ? -4.156 -6.542 -17.803 1.00 31.31 190 VAL A N 1
ATOM 1529 C CA . VAL A 1 190 ? -4.634 -6.822 -16.446 1.00 31.31 190 VAL A CA 1
ATOM 1530 C C . VAL A 1 190 ? -5.641 -5.735 -16.089 1.00 31.31 190 VAL A C 1
ATOM 1532 O O . VAL A 1 190 ? -5.319 -4.704 -15.505 1.00 31.31 190 VAL A O 1
ATOM 1535 N N . CYS A 1 191 ? -6.885 -5.957 -16.500 1.00 29.75 191 CYS A N 1
ATOM 1536 C CA . CYS A 1 191 ? -8.025 -5.218 -15.992 1.00 29.75 191 CYS A CA 1
ATOM 1537 C C . CYS A 1 191 ? -8.349 -5.800 -14.610 1.00 29.75 191 CYS A C 1
ATOM 1539 O O . CYS A 1 191 ? -9.085 -6.776 -14.497 1.00 29.75 191 CYS A O 1
ATOM 1541 N N . LEU A 1 192 ? -7.737 -5.256 -13.556 1.00 30.38 192 LEU A N 1
ATOM 1542 C CA . LEU A 1 192 ? -8.127 -5.568 -12.181 1.00 30.38 192 LEU A CA 1
ATOM 1543 C C . LEU A 1 192 ? -9.426 -4.817 -11.881 1.00 30.38 192 LEU A C 1
ATOM 1545 O O . LEU A 1 192 ? -9.416 -3.670 -11.436 1.00 30.38 192 LEU A O 1
ATOM 1549 N N . CYS A 1 193 ? -10.552 -5.466 -12.175 1.00 25.98 193 CYS A N 1
ATOM 1550 C CA . CYS A 1 193 ? -11.832 -5.114 -11.579 1.00 25.98 193 CYS A CA 1
ATOM 1551 C C . CYS A 1 193 ? -11.693 -5.306 -10.065 1.00 25.98 193 CYS A C 1
ATOM 1553 O O . CYS A 1 193 ? -11.435 -6.412 -9.595 1.00 25.98 193 CYS A O 1
ATOM 1555 N N . VAL A 1 194 ? -11.803 -4.219 -9.305 1.00 31.81 194 VAL A N 1
ATOM 1556 C CA . VAL A 1 194 ? -12.035 -4.318 -7.866 1.00 31.81 194 VAL A CA 1
ATOM 1557 C C . VAL A 1 194 ? -13.489 -4.760 -7.722 1.00 31.81 194 VAL A C 1
ATOM 1559 O O . VAL A 1 194 ? -14.389 -3.988 -8.042 1.00 31.81 194 VAL A O 1
ATOM 1562 N N . ASP A 1 195 ? -13.713 -6.013 -7.325 1.00 28.69 195 ASP A N 1
ATOM 1563 C CA . ASP A 1 195 ? -15.032 -6.493 -6.906 1.00 28.69 195 ASP A CA 1
ATOM 1564 C C . ASP A 1 195 ? -15.422 -5.748 -5.619 1.00 28.69 195 ASP A C 1
ATOM 1566 O O . ASP A 1 195 ? -15.063 -6.142 -4.508 1.00 28.69 195 ASP A O 1
ATOM 1570 N N . GLU A 1 196 ? -16.128 -4.628 -5.762 1.00 34.72 196 GLU A N 1
ATOM 1571 C CA . GLU A 1 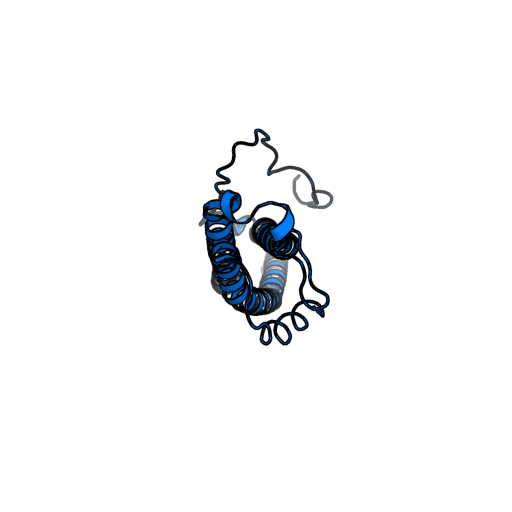196 ? -16.887 -4.038 -4.664 1.00 34.72 196 GLU A CA 1
ATOM 1572 C C . GLU A 1 196 ? -18.176 -4.842 -4.501 1.00 34.72 196 GLU A C 1
ATOM 1574 O O . GLU A 1 196 ? -19.179 -4.633 -5.181 1.00 34.72 196 GLU A O 1
ATOM 1579 N N . GLY A 1 197 ? -18.127 -5.807 -3.583 1.00 31.92 197 GLY A N 1
ATOM 1580 C CA . GLY A 1 197 ? -19.311 -6.395 -2.978 1.00 31.92 197 GLY A CA 1
ATOM 1581 C C . GLY A 1 197 ? -19.998 -5.375 -2.079 1.00 31.92 197 GLY A C 1
ATOM 1582 O O . GLY A 1 197 ? -19.912 -5.492 -0.868 1.00 31.92 197 GLY A O 1
ATOM 1583 N N . ASP A 1 198 ? -20.633 -4.378 -2.686 1.00 27.30 198 ASP A N 1
ATOM 1584 C CA . ASP A 1 198 ? -21.801 -3.690 -2.152 1.00 27.30 198 ASP A CA 1
ATOM 1585 C C . ASP A 1 198 ? -22.555 -3.083 -3.334 1.00 27.30 198 ASP A C 1
ATOM 1587 O O . ASP A 1 198 ? -22.033 -2.290 -4.117 1.00 27.30 198 ASP A O 1
ATOM 1591 N N . ALA A 1 199 ? -23.795 -3.532 -3.501 1.00 33.00 199 ALA A N 1
ATOM 1592 C CA . ALA A 1 199 ? -24.685 -3.097 -4.558 1.00 33.00 199 ALA A CA 1
ATOM 1593 C C . ALA A 1 199 ? -25.013 -1.605 -4.390 1.00 33.00 199 ALA A C 1
ATOM 1595 O O . ALA A 1 199 ? -25.977 -1.244 -3.719 1.00 33.00 199 ALA A O 1
ATOM 1596 N N . VAL A 1 200 ? -24.233 -0.742 -5.035 1.00 29.30 200 VAL A N 1
ATOM 1597 C CA . VAL A 1 200 ? -24.664 0.607 -5.394 1.00 29.30 200 VAL A CA 1
ATOM 1598 C C . VAL A 1 200 ? -24.646 0.696 -6.908 1.00 29.30 200 VAL A C 1
ATOM 1600 O O . VAL A 1 200 ? -23.618 0.676 -7.580 1.00 29.30 200 VAL A O 1
ATOM 1603 N N . GLU A 1 201 ? -25.859 0.708 -7.428 1.00 31.16 201 GLU A N 1
ATOM 1604 C CA . GLU A 1 201 ? -26.234 0.916 -8.807 1.00 31.16 201 GLU A CA 1
ATOM 1605 C C . GLU A 1 201 ? -25.734 2.288 -9.284 1.00 31.16 201 GLU A C 1
ATOM 1607 O O . GLU A 1 201 ? -26.477 3.258 -9.270 1.00 31.16 201 GLU A O 1
ATOM 1612 N N . ASP A 1 202 ? -24.468 2.387 -9.698 1.00 27.69 202 ASP A N 1
ATOM 1613 C CA . ASP A 1 202 ? -24.040 3.487 -10.560 1.00 27.69 202 ASP A CA 1
ATOM 1614 C C . ASP A 1 202 ? -22.839 3.115 -11.439 1.00 27.69 202 ASP A C 1
ATOM 1616 O O . ASP A 1 202 ? -21.681 3.005 -11.030 1.00 27.69 202 ASP A O 1
ATOM 1620 N N . ARG A 1 203 ? -23.138 2.897 -12.720 1.00 31.14 203 ARG A N 1
ATOM 1621 C CA . ARG A 1 203 ? -22.184 2.534 -13.770 1.00 31.14 203 ARG A CA 1
ATOM 1622 C C . ARG A 1 203 ? -21.350 3.743 -14.189 1.00 31.14 203 ARG A C 1
ATOM 1624 O O . ARG A 1 203 ? -21.476 4.173 -15.329 1.00 31.14 203 ARG A O 1
ATOM 1631 N N . HIS A 1 204 ? -20.488 4.296 -13.340 1.00 31.00 204 HIS A N 1
ATOM 1632 C CA . HIS A 1 204 ? -19.663 5.459 -13.715 1.00 31.00 204 HIS A CA 1
ATOM 1633 C C . HIS A 1 204 ? -18.201 5.421 -13.236 1.00 31.00 204 HIS A C 1
ATOM 1635 O O . HIS A 1 204 ? -17.566 6.459 -13.096 1.00 31.00 204 HIS A O 1
ATOM 1641 N N . CYS A 1 205 ? -17.581 4.240 -13.143 1.00 27.50 205 CYS A N 1
ATOM 1642 C CA . CYS A 1 205 ? -16.137 4.132 -12.859 1.00 27.50 205 CYS A CA 1
ATOM 1643 C C . CYS A 1 205 ? -15.209 4.546 -14.036 1.00 27.50 205 CYS A C 1
ATOM 1645 O O . CYS A 1 205 ? -13.999 4.354 -13.980 1.00 27.50 205 CYS A O 1
ATOM 1647 N N . CYS A 1 206 ? -15.752 5.137 -15.111 1.00 28.58 206 CYS A N 1
ATOM 1648 C CA . CYS A 1 206 ? -14.975 5.608 -16.267 1.00 28.58 206 CYS A CA 1
ATOM 1649 C C . CYS A 1 206 ? -15.091 7.109 -16.571 1.00 28.58 206 CYS A C 1
ATOM 1651 O O . CYS A 1 206 ? -14.570 7.531 -17.603 1.00 28.58 206 CYS A O 1
ATOM 1653 N N . SER A 1 207 ? -15.740 7.936 -15.745 1.00 26.78 207 SER A N 1
ATOM 1654 C CA . SER A 1 207 ? -16.008 9.318 -16.156 1.00 26.78 207 SER A CA 1
ATOM 1655 C C . SER A 1 207 ? -15.469 10.376 -15.198 1.00 26.78 207 SER A C 1
ATOM 1657 O O . SER A 1 207 ? -15.792 10.396 -14.018 1.00 26.78 207 SER A O 1
ATOM 1659 N N . LEU A 1 208 ? -14.718 11.304 -15.801 1.00 27.62 208 LEU A N 1
ATOM 1660 C CA . LEU A 1 208 ? -14.295 12.613 -15.306 1.00 27.62 208 LEU A CA 1
ATOM 1661 C C . LEU A 1 208 ? -13.211 12.622 -14.226 1.00 27.62 208 LEU A C 1
ATOM 1663 O O . LEU A 1 208 ? -13.512 12.695 -13.048 1.00 27.62 208 LEU A O 1
ATOM 1667 N N . VAL A 1 209 ? -11.947 12.721 -14.650 1.00 28.44 209 VAL A N 1
ATOM 1668 C CA . VAL A 1 209 ? -11.052 13.860 -14.351 1.00 28.44 209 VAL A CA 1
ATOM 1669 C C . VAL A 1 209 ? -9.749 13.654 -15.161 1.00 28.44 209 VAL A C 1
ATOM 1671 O O . VAL A 1 209 ? -9.144 12.593 -15.120 1.00 28.44 209 VAL A O 1
ATOM 1674 N N . PHE A 1 210 ? -9.345 14.672 -15.938 1.00 26.25 210 PHE A N 1
ATOM 1675 C CA . PHE A 1 210 ? -8.149 14.749 -16.813 1.00 26.25 210 PHE A CA 1
ATOM 1676 C C . PHE A 1 210 ? -8.176 14.096 -18.215 1.00 26.25 210 PHE A C 1
ATOM 1678 O O . PHE A 1 210 ? -7.234 13.440 -18.641 1.00 26.25 210 PHE A O 1
ATOM 1685 N N . LEU A 1 211 ? -9.182 14.438 -19.029 1.00 26.28 211 LEU A N 1
ATOM 1686 C CA . LEU A 1 211 ? -9.118 14.335 -20.502 1.00 26.28 211 LEU A CA 1
ATOM 1687 C C . LEU A 1 211 ? -9.231 15.718 -21.177 1.00 26.28 211 LEU A C 1
ATOM 1689 O O . LEU A 1 211 ? -10.013 15.941 -22.093 1.00 26.28 211 LEU A O 1
ATOM 1693 N N . LYS A 1 212 ? -8.418 16.684 -20.732 1.00 26.23 212 LYS A N 1
ATOM 1694 C CA . LYS A 1 212 ? -8.143 17.917 -21.495 1.00 26.23 212 LYS A CA 1
ATOM 1695 C C . LYS A 1 212 ? -6.638 18.095 -21.684 1.00 26.23 212 LYS A C 1
ATOM 1697 O O . LYS A 1 212 ? -6.034 18.956 -21.058 1.00 26.23 212 LYS A O 1
ATOM 1702 N N . LYS A 1 213 ? -6.078 17.230 -22.539 1.00 26.52 213 LYS A N 1
ATOM 1703 C CA . LYS A 1 213 ? -4.853 17.359 -23.367 1.00 26.52 213 LYS A CA 1
ATOM 1704 C C . LYS A 1 213 ? -4.183 15.989 -23.564 1.00 26.52 213 LYS A C 1
ATOM 1706 O O . LYS A 1 213 ? -3.019 15.800 -23.246 1.00 26.52 213 LYS A O 1
ATOM 1711 N N . CYS A 1 214 ? -4.914 15.030 -24.130 1.00 28.31 214 CYS A N 1
ATOM 1712 C CA . CYS A 1 214 ? -4.282 13.946 -24.880 1.00 28.31 214 CYS A CA 1
ATOM 1713 C C . CYS A 1 214 ? -4.461 14.307 -26.361 1.00 28.31 214 CYS A C 1
ATOM 1715 O O . CYS A 1 214 ? -5.508 14.063 -26.949 1.00 28.31 214 CYS A O 1
ATOM 1717 N N . GLN A 1 215 ? -3.497 15.039 -26.923 1.00 27.17 215 GLN A N 1
ATOM 1718 C CA . GLN A 1 215 ? -3.598 15.690 -28.239 1.00 27.17 215 GLN A CA 1
ATOM 1719 C C . GLN A 1 215 ? -3.259 14.741 -29.411 1.00 27.17 215 GLN A C 1
ATOM 1721 O O . GLN A 1 215 ? -2.852 15.200 -30.469 1.00 27.17 215 GLN A O 1
ATOM 1726 N N . TYR A 1 216 ? -3.415 13.424 -29.226 1.00 29.30 216 TYR A N 1
ATOM 1727 C CA . TYR A 1 216 ?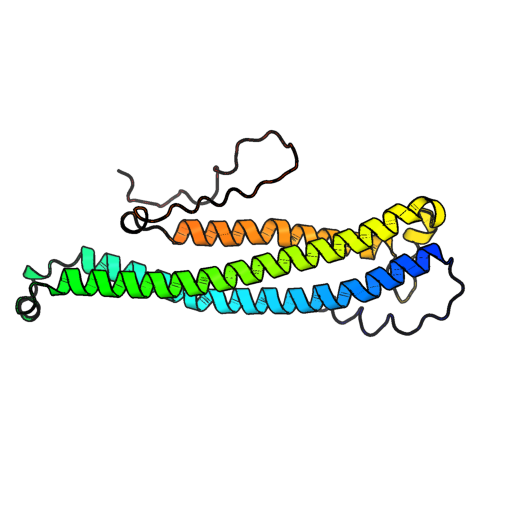 -3.013 12.392 -30.198 1.00 29.30 216 TYR A CA 1
ATOM 1728 C C . TYR A 1 216 ? -4.109 11.355 -30.516 1.00 29.30 216 TYR A C 1
ATOM 1730 O O . TYR A 1 216 ? -3.807 10.259 -30.976 1.00 29.30 216 TYR A O 1
ATOM 1738 N N . CYS A 1 217 ? -5.386 11.699 -30.318 1.00 27.84 217 CYS A N 1
ATOM 1739 C CA . CYS A 1 217 ? -6.513 10.916 -30.843 1.00 27.84 217 CYS A CA 1
ATOM 1740 C C . CYS A 1 217 ? -7.306 11.719 -31.888 1.00 27.84 217 CYS A C 1
ATOM 1742 O O . CYS A 1 217 ? -8.437 12.121 -31.626 1.00 27.84 217 CYS A O 1
ATOM 1744 N N . THR A 1 218 ? -6.690 11.938 -33.051 1.00 30.05 218 THR A N 1
ATOM 1745 C CA . THR A 1 218 ? -7.321 12.077 -34.381 1.00 30.05 218 THR A CA 1
ATOM 1746 C C . THR A 1 218 ? -6.316 11.623 -35.418 1.00 30.05 218 THR A C 1
ATOM 1748 O O . THR A 1 218 ? -5.163 12.101 -35.313 1.00 30.05 218 THR A O 1
#

Sequence (218 aa):
MLLFSFWFLFFSQQKMTQDQPLLAVQEALRKCFPVVEEQQGLWQSTLRDCQPLLASLSNLAEQLQAAENLRFEDVPSLRAFPDLKERLRRKQLAAGDTVMDKLGERLAALLKVRDTVSSHVERVLQIYVQRADAIGIDAALQASVVSPSVADMLEWLQDIERHYRHSYPLHMFQMSCCMFPSSWKSKEAVCLCVDEGDAVEDRHCCSLVFLKKCQYCT

Solvent-accessible surface area (backbone atoms only — not comparable to full-atom values): 13205 Å² total; per-residue (Å²): 121,78,74,65,67,64,52,71,77,52,76,81,76,79,86,85,90,70,61,74,60,52,52,54,38,53,54,41,47,67,60,38,53,60,52,49,52,54,39,5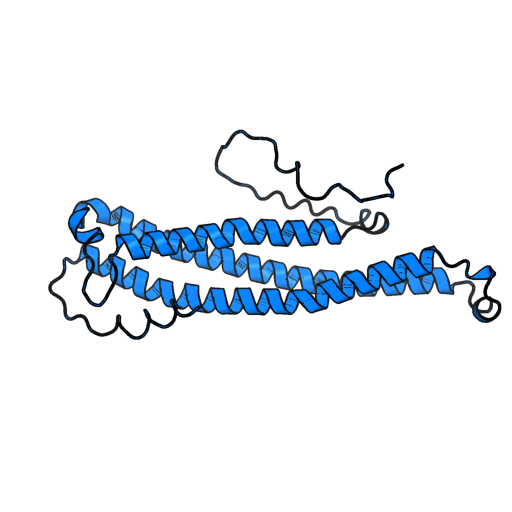0,52,52,44,52,52,44,55,58,63,44,51,64,48,53,52,50,51,52,52,50,50,53,51,50,52,54,57,68,72,49,63,58,82,80,37,78,86,46,56,86,44,84,59,46,67,63,52,49,51,54,52,53,50,54,54,46,52,56,45,49,53,56,48,49,53,44,51,53,51,47,50,48,40,40,54,51,43,43,56,46,45,51,53,39,50,51,54,37,63,79,31,41,84,80,45,38,71,68,62,34,60,49,54,54,101,80,42,76,17,57,48,59,55,50,51,52,46,50,54,51,41,50,48,42,65,57,48,52,59,51,52,53,48,58,49,58,74,73,66,60,60,84,86,62,62,83,77,69,82,80,76,79,75,80,85,70,93,62,97,68,97,67,99,54,98,84,68,88,86,88,88,88,79,74,93,78,85,126

Mean predicted aligned error: 12.68 Å

InterPro domains:
  IPR029159 Ribosome biogenesis protein C1orf109-like [PF15011] (24-169)
  IPR029159 Ribosome biogenesis protein C1orf109-like [PTHR16234] (16-168)

Organism: Diceros bicornis minor (NCBI:txid77932)

Secondary structure (DSSP, 8-state):
-TTTHHHHTTTT-----S-HHHHHHHHHHHHHHHHHHHHHHHHHHHHHHHHHHHHHHHHHHHHHHHHHH--GGG-GGGTT-TTHHHHHHHHHHHHHHHHHHHHHHHHHHHHHHHHHHHHHHHHHHHHHHTTHHHH-HHHHS---SSS--HHHHHHHHHHHHHHHHHHHHHHHHHHHHHS--TTTTTT----------S------TT--S--S--TT--